Protein AF-A0A958CIG9-F1 (afdb_monomer_lite)

pLDDT: mean 94.74, std 7.39, range [47.38, 98.62]

Foldseek 3Di:
DDDDAPDAPPVVQVVCVVVVDRDDDQEAEDADAFLFADDPVDDSLQSSVVVVQVQCVVPVQLLSQKDFLVGPDPRRVNQVRNSVNCPVDPHTYMYGYLVSLLQLLLCLFPVNVVCQQAWEWALAPFKIKIWTGHNVTTFKMFMFTSVLDALVNVLVQVQCVQQLNFFQVVRVVSVTSGMDGNDRHHHQNQEYEYAYPVSVSCVPPPGNYDDRQRVNHRVCSSVSSRLQSVLVVVVVCNVVSVCVSVVVPPDDPD

Structure (mmCIF, N/CA/C/O backbone):
data_AF-A0A958CIG9-F1
#
_entry.id   AF-A0A958CIG9-F1
#
loop_
_atom_site.group_PDB
_atom_site.id
_atom_site.type_symbol
_atom_site.label_atom_id
_atom_site.label_alt_id
_atom_site.label_comp_id
_atom_site.label_asym_id
_atom_site.label_entity_id
_atom_site.label_seq_id
_atom_site.pdbx_PDB_ins_code
_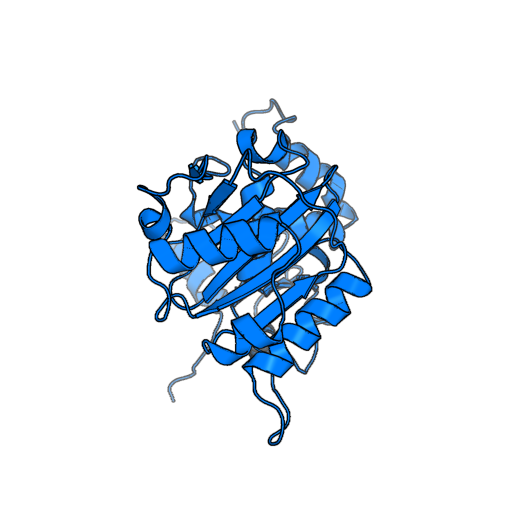atom_site.Cartn_x
_atom_site.Cartn_y
_atom_site.Cartn_z
_atom_site.occupancy
_atom_site.B_iso_or_equiv
_atom_site.auth_seq_id
_atom_site.auth_comp_id
_atom_site.auth_asym_id
_atom_site.auth_atom_id
_atom_site.pdbx_PDB_model_num
ATOM 1 N N . THR A 1 1 ? -23.006 -24.501 14.085 1.00 78.88 1 THR A N 1
ATOM 2 C CA . THR A 1 1 ? -22.770 -23.713 12.859 1.00 78.88 1 THR A CA 1
ATOM 3 C C . THR A 1 1 ? -21.416 -23.057 12.994 1.00 78.88 1 THR A C 1
ATOM 5 O O . THR A 1 1 ? -21.122 -22.608 14.093 1.00 78.88 1 THR A O 1
ATOM 8 N N . VAL A 1 2 ? -20.573 -23.078 11.961 1.00 85.06 2 VAL A N 1
ATOM 9 C CA . VAL A 1 2 ? -19.299 -22.337 11.956 1.00 85.06 2 VAL A CA 1
ATOM 10 C C . VAL A 1 2 ? -19.561 -21.016 11.250 1.00 85.06 2 VAL A C 1
ATOM 12 O O . VAL A 1 2 ? -20.075 -21.024 10.135 1.00 85.06 2 VAL A O 1
ATOM 15 N N . GLU A 1 3 ? -19.269 -19.906 11.916 1.00 87.06 3 GLU A N 1
ATOM 16 C CA . GLU A 1 3 ? -19.364 -18.571 11.334 1.00 87.06 3 GLU A CA 1
ATOM 17 C C . GLU A 1 3 ? -17.980 -18.158 10.824 1.00 87.06 3 GLU A C 1
ATOM 19 O O . GLU A 1 3 ? -16.996 -18.262 11.557 1.00 87.06 3 GLU A O 1
ATOM 24 N N . LEU A 1 4 ? -17.898 -17.739 9.561 1.00 89.62 4 LEU A N 1
ATOM 25 C CA . LEU A 1 4 ? -16.665 -17.241 8.954 1.00 89.62 4 LEU A CA 1
ATOM 26 C C . LEU A 1 4 ? -16.680 -15.714 9.020 1.00 89.62 4 LEU A C 1
ATOM 28 O O . LEU A 1 4 ? -17.674 -15.101 8.637 1.00 89.62 4 LEU A O 1
ATOM 32 N N . ARG A 1 5 ? -15.594 -15.112 9.510 1.00 91.25 5 ARG A N 1
ATOM 33 C CA . ARG A 1 5 ? -15.432 -13.658 9.627 1.00 91.25 5 ARG A CA 1
ATOM 34 C C . ARG A 1 5 ? -14.041 -13.252 9.163 1.00 91.25 5 ARG A C 1
ATOM 36 O O . ARG A 1 5 ? -13.079 -13.956 9.468 1.00 91.25 5 ARG A O 1
ATOM 43 N N . ASP A 1 6 ? -13.949 -12.102 8.502 1.00 91.38 6 ASP A N 1
ATOM 44 C CA . ASP A 1 6 ? -12.666 -11.498 8.122 1.00 91.38 6 ASP A CA 1
ATOM 45 C C . ASP A 1 6 ? -12.040 -10.695 9.275 1.00 91.38 6 ASP A C 1
ATOM 47 O O . ASP A 1 6 ? -10.822 -10.521 9.325 1.00 91.38 6 ASP A O 1
ATOM 51 N N . PHE A 1 7 ? -12.849 -10.256 10.244 1.00 95.62 7 PHE A N 1
ATOM 52 C CA . PHE A 1 7 ? -12.394 -9.560 11.442 1.00 95.62 7 PHE A CA 1
ATOM 53 C C . PHE A 1 7 ? -13.217 -9.973 12.675 1.00 95.62 7 PHE A C 1
ATOM 55 O O . PHE A 1 7 ? -14.401 -10.290 12.590 1.00 95.62 7 PHE A O 1
ATOM 62 N N . SER A 1 8 ? -12.568 -10.032 13.841 1.00 95.12 8 SER A N 1
ATOM 63 C CA . SER A 1 8 ? -13.215 -10.381 15.112 1.00 95.12 8 SER A CA 1
ATOM 64 C C . SER A 1 8 ? -12.625 -9.542 16.237 1.00 95.12 8 SER A C 1
ATOM 66 O O . SER A 1 8 ? -11.600 -9.904 16.827 1.00 95.12 8 SER A O 1
ATOM 68 N N . PHE A 1 9 ? -13.268 -8.410 16.533 1.00 95.38 9 PHE A N 1
ATOM 69 C CA . PHE A 1 9 ? -12.828 -7.528 17.611 1.00 95.38 9 PHE A CA 1
ATOM 70 C C . PHE A 1 9 ? -12.924 -8.228 18.967 1.00 95.38 9 PHE A C 1
ATOM 72 O O . PHE A 1 9 ? -11.976 -8.166 19.746 1.00 95.38 9 PHE A O 1
ATOM 79 N N . ALA A 1 10 ? -13.990 -8.996 19.212 1.00 93.94 10 ALA A N 1
ATOM 80 C CA . ALA A 1 10 ? -14.119 -9.835 20.401 1.00 93.94 10 ALA A CA 1
ATOM 81 C C . ALA A 1 10 ? -12.920 -10.778 20.628 1.00 93.94 10 ALA A C 1
ATOM 83 O O . ALA A 1 10 ? -12.431 -10.874 21.753 1.00 93.94 10 ALA A O 1
ATOM 84 N N . ALA A 1 11 ? -12.414 -11.451 19.587 1.00 94.56 11 ALA A N 1
ATOM 85 C CA . ALA A 1 11 ? -11.260 -12.346 19.730 1.00 94.56 11 ALA A CA 1
ATOM 86 C C . ALA A 1 11 ? -9.972 -11.576 20.067 1.00 94.56 11 ALA A C 1
ATOM 88 O O . ALA A 1 11 ? -9.193 -12.013 20.916 1.00 94.56 11 ALA A O 1
ATOM 89 N N . ILE A 1 12 ? -9.765 -10.413 19.442 1.00 95.25 12 ILE A N 1
ATOM 90 C CA . ILE A 1 12 ? -8.624 -9.534 19.734 1.00 95.25 12 ILE A CA 1
ATOM 91 C C . ILE A 1 12 ? -8.728 -8.999 21.168 1.00 95.25 12 ILE A C 1
ATOM 93 O O . ILE A 1 12 ? -7.775 -9.109 21.934 1.00 95.25 12 ILE A O 1
ATOM 97 N N . SER A 1 13 ? -9.895 -8.494 21.568 1.00 95.44 13 SER A N 1
ATOM 98 C CA . SER A 1 13 ? -10.158 -8.012 22.926 1.00 95.44 13 SER A CA 1
ATOM 99 C C . SER A 1 13 ? -9.929 -9.110 23.971 1.00 95.44 13 SER A C 1
ATOM 101 O O . SER A 1 13 ? -9.259 -8.882 24.977 1.00 95.44 13 SER A O 1
ATOM 103 N N . GLN A 1 14 ? -10.362 -10.346 23.698 1.00 96.19 14 GLN A N 1
ATOM 104 C CA . GLN A 1 14 ? -10.099 -11.491 24.571 1.00 96.19 14 GLN A CA 1
ATOM 105 C C . GLN A 1 14 ? -8.599 -11.796 24.713 1.00 96.19 14 GLN A C 1
ATOM 107 O O . GLN A 1 14 ? -8.148 -12.135 25.810 1.00 96.19 14 GLN A O 1
ATOM 112 N N . ALA A 1 15 ? -7.818 -11.653 23.638 1.00 96.88 15 ALA A N 1
ATOM 113 C CA . ALA A 1 15 ? -6.369 -11.816 23.699 1.00 96.88 15 ALA A CA 1
ATOM 114 C C . ALA A 1 15 ? -5.712 -10.756 24.601 1.00 96.88 15 ALA A C 1
ATOM 116 O O . ALA A 1 15 ? -4.861 -11.108 25.412 1.00 96.88 15 ALA A O 1
ATOM 117 N N . PHE A 1 16 ? -6.142 -9.491 24.532 1.00 96.50 16 PHE A N 1
ATOM 118 C CA . PHE A 1 16 ? -5.669 -8.428 25.435 1.00 96.50 16 PHE A CA 1
ATOM 119 C C . PHE A 1 16 ? -6.098 -8.667 26.888 1.00 96.50 16 PHE A C 1
ATOM 121 O O . PHE A 1 16 ? -5.287 -8.533 27.809 1.00 96.50 16 PHE A O 1
ATOM 128 N N . HIS A 1 17 ? -7.336 -9.118 27.097 1.00 96.62 17 HIS A N 1
ATOM 129 C CA . HIS A 1 17 ? -7.851 -9.447 28.424 1.00 96.62 17 HIS A CA 1
ATOM 130 C C . HIS A 1 17 ? -7.047 -10.571 29.096 1.00 96.62 17 HIS A C 1
ATOM 132 O O . HIS A 1 17 ? -6.887 -10.571 30.316 1.00 96.62 17 HIS A O 1
ATOM 138 N N . ALA A 1 18 ? -6.479 -11.511 28.330 1.00 97.38 18 ALA A N 1
ATOM 139 C CA . ALA A 1 18 ? -5.586 -12.539 28.872 1.00 97.38 18 ALA A CA 1
ATOM 140 C C . ALA A 1 18 ? -4.322 -11.955 29.543 1.00 97.38 18 ALA A C 1
ATOM 142 O O . ALA A 1 18 ? -3.738 -12.607 30.408 1.00 97.38 18 ALA A O 1
ATOM 143 N N . PHE A 1 19 ? -3.939 -10.721 29.199 1.00 96.88 19 PHE A N 1
ATOM 144 C CA . PHE A 1 19 ? -2.860 -9.955 29.832 1.00 96.88 19 PHE A CA 1
ATOM 145 C C . PHE A 1 19 ? -3.367 -8.911 30.844 1.00 96.88 19 PHE A C 1
ATOM 147 O O . PHE A 1 19 ? -2.589 -8.086 31.316 1.00 96.88 19 PHE A O 1
ATOM 154 N N . GLY A 1 20 ? -4.657 -8.933 31.196 1.00 96.69 20 GLY A N 1
ATOM 155 C CA . GLY A 1 20 ? -5.267 -7.974 32.122 1.00 96.69 20 GLY A CA 1
ATOM 156 C C . GLY A 1 20 ? -5.487 -6.580 31.527 1.00 96.69 20 GLY A C 1
ATOM 157 O O . GLY A 1 20 ? -5.661 -5.625 32.280 1.00 96.69 20 GLY A O 1
ATOM 158 N N . LEU A 1 21 ? -5.468 -6.454 30.196 1.00 95.62 21 LEU A N 1
ATOM 159 C CA . LEU A 1 21 ? -5.700 -5.195 29.492 1.00 95.62 21 LEU A CA 1
ATOM 160 C C . LEU A 1 21 ? -7.131 -5.143 28.950 1.00 95.62 21 LEU A C 1
ATOM 162 O O . LEU A 1 21 ? -7.563 -6.046 28.235 1.00 95.62 21 LEU A O 1
ATOM 166 N N . ASP A 1 22 ? -7.848 -4.067 29.271 1.00 93.88 22 ASP A N 1
ATOM 167 C CA . ASP A 1 22 ? -9.149 -3.755 28.676 1.00 93.88 22 ASP A CA 1
ATOM 168 C C . ASP A 1 22 ? -8.935 -2.936 27.396 1.00 93.88 22 ASP A C 1
ATOM 170 O O . ASP A 1 22 ? -8.458 -1.799 27.443 1.00 93.88 22 ASP A O 1
ATOM 174 N N . LEU A 1 23 ? -9.224 -3.534 26.239 1.00 94.56 23 LEU A N 1
ATOM 175 C CA . LEU A 1 23 ? -8.945 -2.934 24.938 1.00 94.56 23 LEU A CA 1
ATOM 176 C C . LEU A 1 23 ? -10.002 -1.874 24.589 1.00 94.56 23 LEU A C 1
ATOM 178 O O . LEU A 1 23 ? -11.105 -2.204 24.155 1.00 94.56 23 LEU A O 1
ATOM 182 N N . ARG A 1 24 ? -9.637 -0.594 24.734 1.00 94.06 24 ARG A N 1
ATOM 183 C CA . ARG A 1 24 ? -10.488 0.573 24.437 1.00 94.06 24 ARG A CA 1
ATOM 184 C C . ARG A 1 24 ? -9.811 1.524 23.443 1.00 94.06 24 ARG A C 1
ATOM 186 O O . ARG A 1 24 ? -9.271 2.541 23.866 1.00 94.06 24 ARG A O 1
ATOM 193 N N . PRO A 1 25 ? -9.768 1.182 22.147 1.00 94.25 25 PRO A N 1
ATOM 194 C CA . PRO A 1 25 ? -9.124 2.026 21.152 1.00 94.25 25 PRO A CA 1
ATOM 195 C C . PRO A 1 25 ? -10.000 3.239 20.809 1.00 94.25 25 PRO A C 1
ATOM 197 O O . PRO A 1 25 ? -11.219 3.108 20.706 1.00 94.25 25 PRO A O 1
ATOM 200 N N . ASP A 1 26 ? -9.376 4.389 20.547 1.00 93.88 26 ASP A N 1
ATOM 201 C CA . ASP A 1 26 ? -10.071 5.584 20.040 1.00 93.88 26 ASP A CA 1
ATOM 202 C C . ASP A 1 26 ? -10.519 5.432 18.581 1.00 93.88 26 ASP A C 1
ATOM 204 O O . ASP A 1 26 ? -11.447 6.105 18.142 1.00 93.88 26 ASP A O 1
ATOM 208 N N . ALA A 1 27 ? -9.884 4.530 17.829 1.00 95.38 27 ALA A N 1
ATOM 209 C CA . ALA A 1 27 ? -10.278 4.133 16.483 1.00 95.38 27 ALA A CA 1
ATOM 210 C C . ALA A 1 27 ? -9.765 2.722 16.159 1.00 95.38 27 ALA A C 1
ATOM 212 O O . ALA A 1 27 ? -8.713 2.296 16.639 1.00 95.38 27 ALA A O 1
ATOM 213 N N . VAL A 1 28 ? -10.483 2.008 15.296 1.00 97.06 28 VAL A N 1
ATOM 214 C CA . VAL A 1 28 ? -10.073 0.713 14.744 1.00 97.06 28 VAL A CA 1
ATOM 215 C C . VAL A 1 28 ? -9.801 0.877 13.255 1.00 97.06 28 VAL A C 1
ATOM 217 O O . VAL A 1 28 ? -10.575 1.484 12.521 1.00 97.06 28 VAL A O 1
ATOM 220 N N . MET A 1 29 ? -8.690 0.317 12.797 1.00 97.44 29 MET A N 1
ATOM 221 C CA . MET A 1 29 ? -8.273 0.358 11.403 1.00 97.44 29 MET A CA 1
ATOM 222 C C . MET A 1 29 ? -7.972 -1.056 10.928 1.00 97.44 29 MET A C 1
ATOM 224 O O . MET A 1 29 ? -7.194 -1.766 11.563 1.00 97.44 29 MET A O 1
ATOM 228 N N . VAL A 1 30 ? -8.561 -1.461 9.806 1.00 97.88 30 VAL A N 1
ATOM 229 C CA . VAL A 1 30 ? -8.374 -2.804 9.249 1.00 97.88 30 VAL A CA 1
ATOM 230 C C . VAL A 1 30 ? -8.049 -2.713 7.763 1.00 97.88 30 VAL A C 1
ATOM 232 O O . VAL A 1 30 ? -8.810 -2.153 6.981 1.00 97.88 30 VAL A O 1
ATOM 235 N N . ALA A 1 31 ? -6.916 -3.282 7.360 1.00 97.44 31 ALA A N 1
ATOM 236 C CA . ALA A 1 31 ? -6.543 -3.375 5.956 1.00 97.44 31 ALA A CA 1
ATOM 237 C C . ALA A 1 31 ? -6.784 -4.792 5.426 1.00 97.44 31 ALA A C 1
ATOM 239 O O . ALA A 1 31 ? -6.321 -5.762 6.028 1.00 97.44 31 ALA A O 1
ATOM 240 N N . VAL A 1 32 ? -7.437 -4.916 4.271 1.00 96.69 32 VAL A N 1
ATOM 241 C CA . VAL A 1 32 ? -7.549 -6.184 3.525 1.00 96.69 32 VAL A CA 1
ATOM 242 C C . VAL A 1 32 ? -7.252 -5.958 2.049 1.00 96.69 32 VAL A C 1
ATOM 244 O O . VAL A 1 32 ? -7.393 -4.854 1.543 1.00 96.69 32 VAL A O 1
ATOM 247 N N . PHE A 1 33 ? -6.775 -6.980 1.347 1.00 94.94 33 PHE A N 1
ATOM 248 C CA . PHE A 1 33 ? -6.541 -6.883 -0.093 1.00 94.94 33 PHE A CA 1
ATOM 249 C C . PHE A 1 33 ? -7.847 -7.162 -0.839 1.00 94.94 33 PHE A C 1
ATOM 251 O O . PHE A 1 33 ? -8.362 -8.275 -0.709 1.00 94.94 33 PHE A O 1
ATOM 258 N N . ASP A 1 34 ? -8.352 -6.220 -1.637 1.00 95.88 34 ASP A N 1
ATOM 259 C CA . ASP A 1 34 ? -9.649 -6.342 -2.315 1.00 95.88 34 ASP A CA 1
ATOM 260 C C . ASP A 1 34 ? -9.540 -5.993 -3.809 1.00 95.88 34 ASP A C 1
ATOM 262 O O . ASP A 1 34 ? -9.218 -4.867 -4.180 1.00 95.88 34 ASP A O 1
ATOM 266 N N . HIS A 1 35 ? -9.788 -6.962 -4.697 1.00 94.06 35 HIS A N 1
ATOM 267 C CA . HIS A 1 35 ? -9.863 -6.701 -6.143 1.00 94.06 35 HIS A CA 1
ATOM 268 C C . HIS A 1 35 ? -11.107 -5.901 -6.530 1.00 94.06 35 HIS A C 1
ATOM 270 O O . HIS A 1 35 ? -11.133 -5.307 -7.606 1.00 94.06 35 HIS A O 1
ATOM 276 N N . GLY A 1 36 ? -12.105 -5.874 -5.648 1.00 94.88 36 GLY A N 1
ATOM 277 C CA . GLY A 1 36 ? -13.458 -5.462 -5.943 1.00 94.88 36 GLY A CA 1
ATOM 278 C C . GLY A 1 36 ? -14.245 -6.537 -6.705 1.00 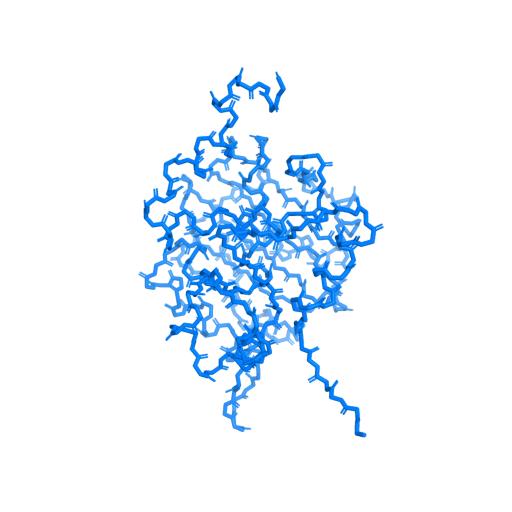94.88 36 GLY A C 1
ATOM 279 O O . GLY A 1 36 ? -13.705 -7.547 -7.148 1.00 94.88 36 GLY A O 1
ATOM 280 N N . ASN A 1 37 ? -15.553 -6.331 -6.815 1.00 96.38 37 ASN A N 1
ATOM 281 C CA . ASN A 1 37 ? -16.496 -7.265 -7.421 1.00 96.38 37 ASN A CA 1
ATOM 282 C C . ASN A 1 37 ? -16.758 -6.881 -8.878 1.00 96.38 37 ASN A C 1
ATOM 284 O O . ASN A 1 37 ? -17.683 -6.113 -9.169 1.00 96.38 37 ASN A O 1
ATOM 288 N N . ALA A 1 38 ? -15.910 -7.379 -9.776 1.00 96.56 38 ALA A N 1
ATOM 289 C CA . ALA A 1 38 ? -16.043 -7.120 -11.200 1.00 96.56 38 ALA A CA 1
ATOM 290 C C . ALA A 1 38 ? -17.364 -7.698 -11.753 1.00 96.56 38 ALA A C 1
ATOM 292 O O . ALA A 1 38 ? -17.794 -8.782 -11.343 1.00 96.56 38 ALA A O 1
ATOM 293 N N . PRO A 1 39 ? -18.024 -7.010 -12.703 1.00 96.00 39 PRO A N 1
ATOM 294 C CA . PRO A 1 39 ? -19.114 -7.604 -13.470 1.00 96.00 39 PRO A CA 1
ATOM 295 C C . PRO A 1 39 ? -18.667 -8.880 -14.211 1.00 96.00 39 PRO A C 1
ATOM 297 O O . PRO A 1 39 ? -17.492 -8.993 -14.557 1.00 96.00 39 PRO A O 1
ATOM 300 N N . PRO A 1 40 ? -19.579 -9.823 -14.526 1.00 94.69 40 PRO A N 1
ATOM 301 C CA . PRO A 1 40 ? -19.218 -11.126 -15.105 1.00 94.69 40 PRO A CA 1
ATOM 302 C C . PRO A 1 40 ? -18.425 -11.088 -16.422 1.00 94.69 40 PRO A C 1
ATOM 304 O O . PRO A 1 40 ? -17.753 -12.058 -16.763 1.00 94.69 40 PRO A O 1
ATOM 307 N N . ASP A 1 41 ? -18.537 -10.005 -17.188 1.00 95.56 41 ASP A N 1
ATOM 308 C CA . ASP A 1 41 ? -17.874 -9.782 -18.474 1.00 95.56 41 ASP A CA 1
ATOM 309 C C . ASP A 1 41 ? -16.571 -8.971 -18.365 1.00 95.56 41 ASP A C 1
ATOM 311 O O . ASP A 1 41 ? -15.904 -8.729 -19.374 1.00 95.56 41 ASP A O 1
ATOM 315 N N . VAL A 1 42 ? -16.172 -8.586 -17.150 1.00 96.06 42 VAL A N 1
ATOM 316 C CA . VAL A 1 42 ? -14.970 -7.797 -16.876 1.00 96.06 42 VAL A CA 1
ATOM 317 C C . VAL A 1 42 ? -13.957 -8.648 -16.113 1.00 96.06 42 VAL A C 1
ATOM 319 O O . VAL A 1 42 ? -14.268 -9.297 -15.123 1.00 96.06 42 VAL A O 1
ATOM 322 N N . SER A 1 43 ? -12.704 -8.632 -16.564 1.00 96.50 43 SER A N 1
ATOM 323 C CA . SER A 1 43 ? -11.595 -9.270 -15.846 1.00 96.50 43 SER A CA 1
ATOM 324 C C . SER A 1 43 ? -11.369 -8.592 -14.490 1.00 96.50 43 SER A C 1
ATOM 326 O O . SER A 1 43 ? -11.142 -7.383 -14.464 1.00 96.50 43 SER A O 1
ATOM 328 N N . ASP A 1 44 ? -11.293 -9.355 -13.394 1.00 95.50 44 ASP A N 1
ATOM 329 C CA . ASP A 1 44 ? -10.946 -8.836 -12.054 1.00 95.50 44 ASP A CA 1
ATOM 330 C C . ASP A 1 44 ? -9.654 -8.004 -12.063 1.00 95.50 44 ASP A C 1
ATOM 332 O O . ASP A 1 44 ? -9.526 -6.995 -11.368 1.00 95.50 44 ASP A O 1
ATOM 336 N N . ARG A 1 45 ? -8.685 -8.401 -12.900 1.00 96.44 45 ARG A N 1
ATOM 337 C CA . ARG A 1 45 ? -7.415 -7.683 -13.079 1.00 96.44 45 ARG A CA 1
ATOM 338 C C . ARG A 1 45 ? -7.625 -6.284 -13.653 1.00 96.44 45 ARG A C 1
ATOM 340 O O . ARG A 1 45 ? -7.017 -5.333 -13.170 1.00 96.44 45 ARG A O 1
ATOM 347 N N . GLN A 1 46 ? -8.488 -6.186 -14.665 1.00 97.25 46 GLN A N 1
ATOM 348 C CA . GLN A 1 46 ? -8.827 -4.926 -15.320 1.00 97.25 46 GLN A CA 1
ATOM 349 C C . GLN A 1 46 ? -9.637 -4.044 -14.370 1.00 97.25 46 GLN A C 1
ATOM 351 O O . GLN A 1 46 ? -9.274 -2.895 -14.148 1.00 97.25 46 GLN A O 1
ATOM 356 N N . PHE A 1 47 ? -10.668 -4.618 -13.743 1.00 97.81 47 PHE A N 1
ATOM 357 C CA . PHE A 1 47 ? -11.533 -3.922 -12.796 1.00 97.81 47 PHE A CA 1
ATOM 358 C C . PHE A 1 47 ? -10.741 -3.290 -11.647 1.00 97.81 47 PHE A C 1
ATOM 360 O O . PHE A 1 47 ? -10.922 -2.114 -11.334 1.00 97.81 47 PHE A O 1
ATOM 367 N N . ARG A 1 48 ? -9.800 -4.043 -11.063 1.00 96.62 48 ARG A N 1
ATOM 368 C CA . ARG A 1 48 ? -8.918 -3.533 -10.012 1.00 96.62 48 ARG A CA 1
ATOM 369 C C . ARG A 1 48 ? -8.067 -2.359 -10.489 1.00 96.62 48 ARG A C 1
ATOM 371 O O . ARG A 1 48 ? -7.964 -1.364 -9.775 1.00 96.62 48 ARG A O 1
ATOM 378 N N . LEU A 1 49 ? -7.449 -2.454 -11.667 1.00 97.19 49 LEU A N 1
ATOM 379 C CA . LEU A 1 49 ? -6.627 -1.355 -12.172 1.00 97.19 49 LEU A CA 1
ATOM 380 C C . LEU A 1 49 ? -7.468 -0.114 -12.485 1.00 97.19 49 LEU A C 1
ATOM 382 O O . LEU A 1 49 ? -7.041 0.989 -12.148 1.00 97.19 49 LEU A O 1
ATOM 386 N N . ASP A 1 50 ? -8.645 -0.284 -13.086 1.00 96.75 50 ASP A N 1
ATOM 387 C CA . ASP A 1 50 ? -9.562 0.821 -13.377 1.00 96.75 50 ASP A CA 1
ATOM 388 C C . ASP A 1 50 ? -9.994 1.520 -12.087 1.00 96.75 50 ASP A C 1
ATOM 390 O O . ASP A 1 50 ? -9.912 2.743 -11.994 1.00 96.75 50 ASP A O 1
ATOM 394 N N . TYR A 1 51 ? -10.321 0.756 -11.041 1.00 96.62 51 TYR A N 1
ATOM 395 C CA . TYR A 1 51 ? -10.615 1.308 -9.721 1.00 96.62 51 TYR A CA 1
ATOM 396 C C . TYR A 1 51 ? -9.442 2.119 -9.145 1.00 96.62 51 TYR A C 1
ATOM 398 O O . TYR A 1 51 ? -9.635 3.256 -8.703 1.00 96.62 51 TYR A O 1
ATOM 406 N N . LEU A 1 52 ? -8.219 1.570 -9.166 1.00 95.69 52 LEU A N 1
ATOM 407 C CA . LEU A 1 52 ? -7.028 2.298 -8.712 1.00 95.69 52 LEU A CA 1
ATOM 408 C C . LEU A 1 52 ? -6.833 3.590 -9.518 1.00 95.69 52 LEU A C 1
ATOM 410 O O . LEU A 1 52 ? -6.553 4.644 -8.943 1.00 95.69 52 LEU A O 1
ATOM 414 N N . ALA A 1 53 ? -7.006 3.517 -10.839 1.00 95.69 53 ALA A N 1
ATOM 415 C CA . ALA A 1 53 ? -6.851 4.641 -11.748 1.00 95.69 53 ALA A CA 1
ATOM 416 C C . ALA A 1 53 ? -7.879 5.744 -11.504 1.00 95.69 53 ALA A C 1
ATOM 418 O O . ALA A 1 53 ? -7.505 6.914 -11.437 1.00 95.69 53 ALA A O 1
ATOM 419 N N . ASP A 1 54 ? -9.147 5.394 -11.332 1.00 95.75 54 ASP A N 1
ATOM 420 C CA . ASP A 1 54 ? -10.217 6.363 -11.118 1.00 95.75 54 ASP A CA 1
ATOM 421 C C . ASP A 1 54 ? -10.052 7.095 -9.784 1.00 95.75 54 ASP A C 1
ATOM 423 O O . ASP A 1 54 ? -10.149 8.326 -9.738 1.00 95.75 54 ASP A O 1
ATOM 427 N N . ARG A 1 55 ? -9.698 6.376 -8.708 1.00 95.19 55 ARG A N 1
ATOM 428 C CA . ARG A 1 55 ? -9.408 7.000 -7.407 1.00 95.19 55 ARG A CA 1
ATOM 429 C C . ARG A 1 55 ? -8.203 7.937 -7.482 1.00 95.19 55 ARG A C 1
ATOM 431 O O . ARG A 1 55 ? -8.300 9.062 -7.001 1.00 95.19 55 ARG A O 1
ATOM 438 N N . LEU A 1 56 ? -7.108 7.516 -8.119 1.00 94.75 56 LEU A N 1
ATOM 439 C CA . LEU A 1 56 ? -5.870 8.308 -8.198 1.00 94.75 56 LEU A CA 1
ATOM 440 C C . LEU A 1 56 ? -5.949 9.493 -9.164 1.00 94.75 56 LEU A C 1
ATOM 442 O O . LEU A 1 56 ? -5.228 10.471 -8.983 1.00 94.75 56 LEU A O 1
ATOM 446 N N . ARG A 1 57 ? -6.821 9.435 -10.177 1.00 93.62 57 ARG A N 1
ATOM 447 C CA . ARG A 1 57 ? -7.135 10.594 -11.030 1.00 93.62 57 ARG A CA 1
ATOM 448 C C . ARG A 1 57 ? -7.979 11.632 -10.298 1.00 93.62 57 ARG A C 1
ATOM 450 O O . ARG A 1 57 ? -7.833 12.819 -10.569 1.00 93.62 57 ARG A O 1
ATOM 457 N N . SER A 1 58 ? -8.860 11.186 -9.403 1.00 92.31 58 SER A N 1
ATOM 458 C CA . SER A 1 58 ? -9.666 12.060 -8.548 1.00 92.31 58 SER A CA 1
ATOM 459 C C . SER A 1 58 ? -8.824 12.715 -7.453 1.00 92.31 58 SER A C 1
ATOM 461 O O . SER A 1 58 ? -8.959 13.907 -7.202 1.00 92.31 58 SER A O 1
ATOM 463 N N . GLU A 1 59 ? -8.007 11.926 -6.762 1.00 93.06 59 GLU A N 1
ATOM 464 C CA . GLU A 1 59 ? -7.182 12.355 -5.638 1.00 93.06 59 GLU A CA 1
ATOM 465 C C . GLU A 1 59 ? -5.902 11.516 -5.618 1.00 93.06 59 GLU A C 1
ATOM 467 O O . GLU A 1 59 ? -5.926 10.308 -5.387 1.00 93.06 59 GLU A O 1
ATOM 472 N N . THR A 1 60 ? -4.769 12.168 -5.865 1.00 90.94 60 THR A N 1
ATOM 473 C CA . THR A 1 60 ? -3.454 11.518 -5.995 1.00 90.94 60 THR A CA 1
ATOM 474 C C . THR A 1 60 ? -2.891 10.978 -4.677 1.00 90.94 60 THR A C 1
ATOM 476 O O . THR A 1 60 ? -1.916 10.222 -4.677 1.00 90.94 60 THR A O 1
ATOM 479 N N . ARG A 1 61 ? -3.482 11.346 -3.537 1.00 92.00 61 ARG A N 1
ATOM 480 C CA . ARG A 1 61 ? -3.080 10.855 -2.214 1.00 92.00 61 ARG A CA 1
ATOM 481 C C . ARG A 1 61 ? -3.556 9.423 -1.988 1.00 92.00 61 ARG A C 1
ATOM 483 O O . 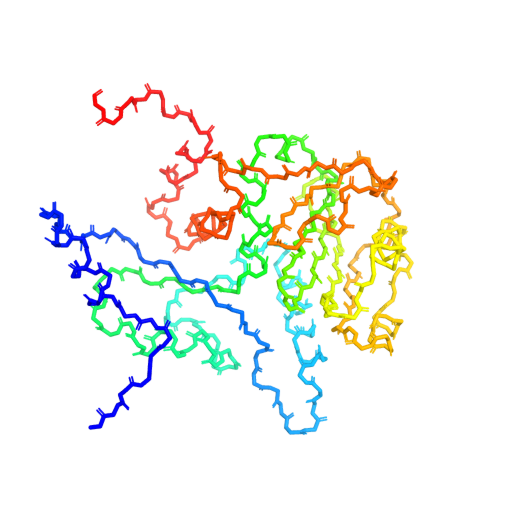ARG A 1 61 ? -4.735 9.127 -2.131 1.00 92.00 61 ARG A O 1
ATOM 490 N N . LEU A 1 62 ? -2.672 8.547 -1.503 1.00 93.75 62 LEU A N 1
ATOM 491 C CA . LEU A 1 62 ? -3.019 7.143 -1.228 1.00 93.75 62 LEU A CA 1
ATOM 492 C C . LEU A 1 62 ? -4.093 6.957 -0.148 1.00 93.75 62 LEU A C 1
ATOM 494 O O . LEU A 1 62 ? -4.788 5.944 -0.162 1.00 93.75 62 LEU A O 1
ATOM 498 N N . SER A 1 63 ? -4.281 7.920 0.755 1.00 94.56 63 SER A N 1
ATOM 499 C CA . SER A 1 63 ? -5.377 7.894 1.733 1.00 94.56 63 SER A CA 1
ATOM 500 C C . SER A 1 63 ? -6.768 7.961 1.091 1.00 94.56 63 SER A C 1
ATOM 502 O O . SER A 1 63 ? -7.751 7.632 1.756 1.00 94.56 63 SER A O 1
ATOM 504 N N . THR A 1 64 ? -6.862 8.258 -0.214 1.00 95.31 64 THR A N 1
ATOM 505 C CA . THR A 1 64 ? -8.083 8.058 -1.009 1.00 95.31 64 THR A CA 1
ATOM 506 C C . THR A 1 64 ? -8.566 6.606 -0.987 1.00 95.31 64 THR A C 1
ATOM 508 O O . THR A 1 64 ? -9.732 6.353 -1.247 1.00 95.31 64 THR A O 1
ATOM 511 N N . PHE A 1 65 ? -7.719 5.622 -0.683 1.00 96.81 65 PHE A N 1
ATOM 512 C CA . PHE A 1 65 ? -8.144 4.221 -0.600 1.00 96.81 65 PHE A CA 1
ATOM 513 C C . PHE A 1 65 ? -8.654 3.812 0.785 1.00 96.81 65 PHE A C 1
ATOM 515 O O . PHE A 1 65 ? -9.058 2.661 0.950 1.00 96.81 65 PHE A O 1
ATOM 522 N N . ALA A 1 66 ? -8.611 4.715 1.770 1.00 97.56 66 ALA A N 1
ATOM 523 C CA . ALA A 1 66 ? -9.171 4.493 3.095 1.00 97.56 66 ALA A CA 1
ATOM 524 C C . ALA A 1 66 ? -10.604 5.029 3.172 1.00 97.56 66 ALA A C 1
ATOM 526 O O . ALA A 1 66 ? -10.923 6.074 2.601 1.00 97.56 66 ALA A O 1
ATOM 527 N N . PHE A 1 67 ? -11.455 4.309 3.895 1.00 97.75 67 PHE A N 1
ATOM 528 C CA . PHE A 1 67 ? -12.872 4.609 4.029 1.00 97.75 67 PHE A CA 1
ATOM 529 C C . PHE A 1 67 ? -13.304 4.496 5.486 1.00 97.75 67 PHE A C 1
ATOM 531 O O . PHE A 1 67 ? -13.062 3.458 6.109 1.00 97.75 67 PHE A O 1
ATOM 538 N N 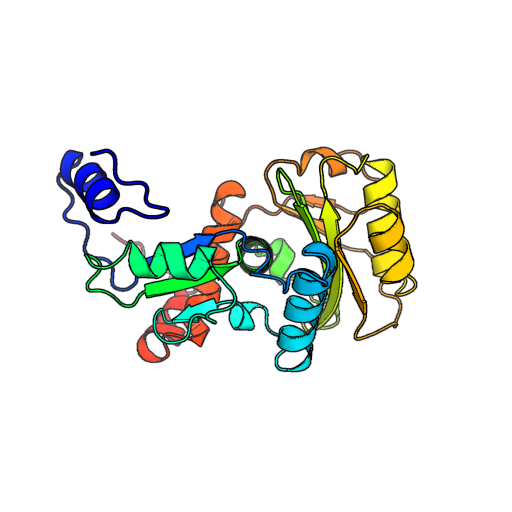. PRO A 1 68 ? -14.010 5.501 6.026 1.00 97.38 68 PRO A N 1
ATOM 539 C CA . PRO A 1 68 ? -14.891 5.279 7.160 1.00 97.38 68 PRO A CA 1
ATOM 540 C C . PRO A 1 68 ? -15.894 4.174 6.808 1.00 97.38 68 PRO A C 1
ATOM 542 O O . PRO A 1 68 ? -16.397 4.144 5.686 1.00 97.38 68 PRO A O 1
ATOM 545 N N . ALA A 1 69 ? -16.236 3.305 7.760 1.00 97.06 69 ALA A N 1
ATOM 546 C CA . ALA A 1 69 ? -17.065 2.119 7.509 1.00 97.06 69 ALA A CA 1
ATOM 547 C C . ALA A 1 69 ? -18.373 2.387 6.733 1.00 97.06 69 ALA A C 1
ATOM 549 O O . ALA A 1 69 ? -18.762 1.599 5.877 1.00 97.06 69 ALA A O 1
ATOM 550 N N . HIS A 1 70 ? -19.031 3.522 6.991 1.00 95.81 70 HIS A N 1
ATOM 551 C CA . HIS A 1 70 ? -20.282 3.920 6.330 1.00 95.81 70 HIS A CA 1
ATOM 552 C C . HIS A 1 70 ? -20.103 4.456 4.895 1.00 95.81 70 HIS A C 1
ATOM 554 O O . HIS A 1 70 ? -21.093 4.732 4.221 1.00 95.81 70 HIS A O 1
ATOM 560 N N . GLN A 1 71 ? -18.863 4.640 4.437 1.00 97.19 71 GLN A N 1
ATOM 561 C CA . GLN A 1 71 ? -18.506 5.132 3.100 1.00 97.19 71 GLN A CA 1
ATOM 562 C C . GLN A 1 71 ? -17.765 4.080 2.267 1.00 97.19 71 GLN A C 1
ATOM 564 O O . GLN A 1 71 ? -17.319 4.384 1.159 1.00 97.19 71 GLN A O 1
ATOM 569 N N . THR A 1 72 ? -17.616 2.857 2.782 1.00 97.81 72 THR A N 1
ATOM 570 C CA . THR A 1 72 ? -17.000 1.748 2.051 1.00 97.81 72 THR A CA 1
ATOM 571 C C . THR A 1 72 ? -17.765 1.495 0.746 1.00 97.81 72 THR A C 1
ATOM 573 O O . THR A 1 72 ? -18.984 1.310 0.779 1.00 97.81 72 THR A O 1
ATOM 576 N N . PRO A 1 73 ? -17.096 1.494 -0.423 1.00 97.31 73 PRO A N 1
ATOM 577 C CA . PRO A 1 73 ? -17.764 1.228 -1.688 1.00 97.31 73 PRO A CA 1
ATOM 578 C C . PRO A 1 73 ? -18.337 -0.189 -1.709 1.00 97.31 73 PRO A C 1
ATOM 580 O O . PRO A 1 73 ? -17.621 -1.147 -1.433 1.00 97.31 73 PRO A O 1
ATOM 583 N N . THR A 1 74 ? -19.591 -0.347 -2.134 1.00 97.12 74 THR A N 1
ATOM 584 C CA . THR A 1 74 ? -20.260 -1.662 -2.207 1.00 97.12 74 THR A CA 1
ATOM 585 C C . THR A 1 74 ? -19.582 -2.640 -3.168 1.00 97.12 74 THR A C 1
ATOM 587 O O . THR A 1 74 ? -19.737 -3.851 -3.036 1.00 97.12 74 THR A O 1
ATOM 590 N N . ILE A 1 75 ? -18.809 -2.123 -4.127 1.00 96.94 75 ILE A N 1
ATOM 591 C CA . ILE A 1 75 ? -17.978 -2.932 -5.021 1.00 96.94 75 ILE A CA 1
ATOM 592 C C . ILE A 1 75 ? -16.789 -3.584 -4.299 1.00 96.94 75 ILE A C 1
ATOM 594 O O . ILE A 1 75 ? -16.244 -4.545 -4.824 1.00 96.94 75 ILE A O 1
ATOM 598 N N . MET A 1 76 ? -16.383 -3.107 -3.118 1.00 97.56 76 MET A N 1
ATOM 599 C CA . MET A 1 76 ? -15.257 -3.638 -2.339 1.00 97.56 76 MET A CA 1
ATOM 600 C C . MET A 1 76 ? -15.756 -4.661 -1.316 1.00 97.56 76 MET A C 1
ATOM 602 O O . MET A 1 76 ? -15.959 -4.362 -0.140 1.00 97.56 76 MET A O 1
ATOM 606 N N . THR A 1 77 ? -16.018 -5.878 -1.789 1.00 96.69 77 THR A N 1
ATOM 607 C CA . THR A 1 77 ? -16.713 -6.912 -1.003 1.00 96.69 77 THR A CA 1
ATOM 608 C C . THR A 1 77 ? -15.942 -7.422 0.213 1.00 96.69 77 THR A C 1
ATOM 610 O O . THR A 1 77 ? -16.571 -7.778 1.206 1.00 96.69 77 THR A O 1
ATOM 613 N N . ARG A 1 78 ? -14.605 -7.435 0.190 1.00 96.88 78 ARG A N 1
ATOM 614 C CA . ARG A 1 78 ? -13.788 -7.846 1.344 1.00 96.88 78 ARG A CA 1
ATOM 615 C C . ARG A 1 78 ? -13.678 -6.718 2.359 1.00 96.88 78 ARG A C 1
ATOM 617 O O . ARG A 1 78 ? -13.740 -6.977 3.557 1.00 96.88 78 ARG A O 1
ATOM 624 N N . LEU A 1 79 ? -13.588 -5.466 1.903 1.00 97.94 79 LEU A N 1
ATOM 625 C CA . LEU A 1 79 ? -13.730 -4.319 2.808 1.00 97.94 79 LEU A CA 1
ATOM 626 C C . LEU A 1 79 ? -15.115 -4.323 3.470 1.00 97.94 79 LEU A C 1
ATOM 628 O O . LEU A 1 79 ? -15.215 -4.112 4.678 1.00 97.94 79 LEU A O 1
ATOM 632 N N . GLN A 1 80 ? -16.171 -4.628 2.710 1.00 97.69 80 GLN A N 1
ATOM 633 C CA . GLN A 1 80 ? -17.524 -4.748 3.248 1.00 97.69 80 GLN A CA 1
ATOM 634 C C . GLN A 1 80 ? -17.641 -5.900 4.254 1.00 97.69 80 GLN A C 1
ATOM 636 O O . GLN A 1 80 ? -18.198 -5.703 5.326 1.00 97.69 80 GLN A O 1
ATOM 641 N N . ALA A 1 81 ? -17.049 -7.063 3.970 1.00 97.25 81 ALA A N 1
ATOM 642 C CA . ALA A 1 81 ? -17.043 -8.194 4.897 1.00 97.25 81 ALA A CA 1
ATOM 643 C C . ALA A 1 81 ? -16.377 -7.850 6.242 1.00 97.25 81 ALA A C 1
ATOM 645 O O . ALA A 1 81 ? -16.871 -8.249 7.299 1.00 97.25 81 ALA A O 1
ATOM 646 N N . VAL A 1 82 ? -15.299 -7.056 6.227 1.00 97.94 82 VAL A N 1
ATOM 647 C CA . VAL A 1 82 ? -14.698 -6.518 7.455 1.00 97.94 82 VAL A CA 1
ATOM 648 C C . VAL A 1 82 ? -15.689 -5.629 8.201 1.00 97.94 82 VAL A C 1
ATOM 650 O O . VAL A 1 82 ? -15.906 -5.858 9.391 1.00 97.94 82 VAL A O 1
ATOM 653 N N . VAL A 1 83 ? -16.310 -4.659 7.520 1.00 97.75 83 VAL A N 1
ATOM 654 C CA . VAL A 1 83 ? -17.309 -3.755 8.120 1.00 97.75 83 VAL A CA 1
ATOM 655 C C . VAL A 1 83 ? -18.462 -4.542 8.746 1.00 97.75 83 VAL A C 1
ATOM 657 O O . VAL A 1 83 ? -18.805 -4.305 9.903 1.00 97.75 83 VAL A O 1
ATOM 660 N N . ASP A 1 84 ? -19.007 -5.519 8.025 1.00 96.19 84 ASP A N 1
ATOM 661 C CA . ASP A 1 84 ? -20.125 -6.347 8.480 1.00 96.19 84 ASP A CA 1
ATOM 662 C C . ASP A 1 84 ? -19.742 -7.184 9.714 1.00 96.19 84 ASP A C 1
ATOM 664 O O . ASP A 1 84 ? -20.543 -7.365 10.633 1.00 96.19 84 ASP A O 1
ATOM 668 N N . SER A 1 85 ? -18.494 -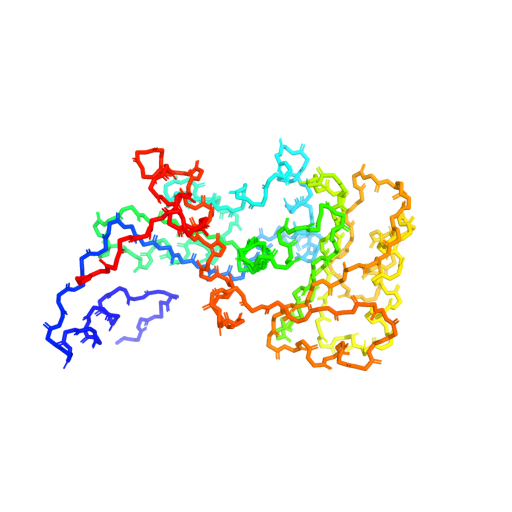7.660 9.775 1.00 96.19 85 SER A N 1
ATOM 669 C CA . SER A 1 85 ? -17.977 -8.441 10.907 1.00 96.19 85 SER A CA 1
ATOM 670 C C . SER A 1 85 ? -17.574 -7.608 12.132 1.00 96.19 85 SER A C 1
ATOM 672 O O . SER A 1 85 ? -17.345 -8.179 13.197 1.00 96.19 85 SER A O 1
ATOM 674 N N . ALA A 1 86 ? -17.534 -6.278 12.013 1.00 95.56 86 ALA A N 1
ATOM 675 C CA . ALA A 1 86 ? -17.087 -5.348 13.053 1.00 95.56 86 ALA A CA 1
ATOM 676 C C . ALA A 1 86 ? -18.238 -4.725 13.869 1.00 95.56 86 ALA A C 1
ATOM 678 O O . ALA A 1 86 ? -18.068 -3.675 14.484 1.00 95.56 86 ALA A O 1
ATOM 679 N N . SER A 1 87 ? -19.421 -5.349 13.875 1.00 89.06 87 SER A N 1
ATOM 680 C CA . SER A 1 87 ? -20.613 -4.844 14.585 1.00 89.06 87 SER A CA 1
ATOM 681 C C . SER A 1 87 ? -20.431 -4.623 16.099 1.00 89.06 87 SER A C 1
ATOM 683 O O . SER A 1 87 ? -21.193 -3.874 16.707 1.00 89.06 87 SER A O 1
ATOM 685 N N . ASP A 1 88 ? -19.434 -5.267 16.708 1.00 90.12 88 ASP A N 1
ATOM 686 C CA . ASP A 1 88 ? -19.054 -5.154 18.118 1.00 90.12 88 ASP A CA 1
ATOM 687 C C . ASP A 1 88 ? -18.037 -4.029 18.398 1.00 90.12 88 ASP A C 1
ATOM 689 O O . ASP A 1 88 ? -17.702 -3.775 19.557 1.00 90.12 88 ASP A O 1
ATOM 693 N N . VAL A 1 89 ? -17.565 -3.326 17.364 1.00 94.06 89 VAL A N 1
ATOM 694 C CA . VAL A 1 89 ? -16.678 -2.166 17.495 1.00 94.06 89 VAL A CA 1
ATOM 695 C C . VAL A 1 89 ? -17.501 -0.905 17.751 1.00 94.06 89 VAL A C 1
ATOM 697 O O . VAL A 1 89 ? -18.304 -0.486 16.922 1.00 94.06 89 VAL A O 1
ATOM 700 N N . THR A 1 90 ? -17.267 -0.251 18.889 1.00 92.25 90 THR A N 1
ATOM 701 C CA . THR A 1 90 ? -17.929 1.020 19.240 1.00 92.25 90 THR A CA 1
ATOM 702 C C . THR A 1 90 ? -17.149 2.261 18.805 1.00 92.25 90 THR A C 1
ATOM 704 O O . THR A 1 90 ? -17.706 3.356 18.783 1.00 92.25 90 THR A O 1
ATOM 707 N N . ALA A 1 91 ? -15.858 2.108 18.507 1.00 94.94 91 ALA A N 1
ATOM 708 C CA . ALA A 1 91 ? -14.994 3.183 18.032 1.00 94.94 91 ALA A CA 1
ATOM 709 C C . ALA A 1 91 ? -15.164 3.409 16.514 1.00 94.94 91 ALA A C 1
ATOM 711 O O . ALA A 1 91 ? -15.614 2.505 15.806 1.00 94.94 91 ALA A O 1
ATOM 712 N N . PRO A 1 92 ? -14.781 4.581 15.977 1.00 96.00 92 PRO A N 1
ATOM 713 C CA . PRO A 1 92 ? -14.657 4.788 14.539 1.00 96.00 92 PRO A CA 1
ATOM 714 C C . PRO A 1 92 ? -13.868 3.661 13.859 1.00 96.00 92 PRO A C 1
ATOM 716 O O . PRO A 1 92 ? -12.751 3.345 14.268 1.00 96.00 92 PRO A O 1
ATOM 719 N N . LEU A 1 93 ? -14.449 3.073 12.811 1.00 97.62 93 LEU A N 1
ATOM 720 C CA . LEU A 1 93 ? -13.818 2.039 11.995 1.00 97.62 93 LEU A CA 1
ATOM 721 C C . LEU A 1 93 ? -13.403 2.614 10.640 1.00 97.62 93 LEU A C 1
ATOM 723 O O . LEU A 1 93 ? -14.237 3.165 9.913 1.00 97.62 93 LEU A O 1
ATOM 727 N N . LEU A 1 94 ? -12.134 2.416 10.289 1.00 98.12 94 LEU A N 1
ATOM 728 C CA . LEU A 1 94 ? -11.599 2.656 8.956 1.00 98.12 94 LEU A CA 1
ATOM 729 C C . LEU A 1 94 ? -11.146 1.360 8.297 1.00 98.12 94 LEU A C 1
ATOM 731 O O . LEU A 1 94 ? -10.482 0.529 8.919 1.00 98.12 94 LEU A O 1
ATOM 735 N N . VAL A 1 95 ? -11.445 1.230 7.009 1.00 98.50 95 VAL A N 1
ATOM 736 C CA . VAL A 1 95 ? -10.977 0.124 6.173 1.00 98.50 95 VAL A CA 1
ATOM 737 C C . VAL A 1 95 ? -10.216 0.632 4.954 1.00 98.50 95 VAL A C 1
ATOM 739 O O . VAL A 1 95 ? -10.509 1.710 4.443 1.00 98.50 95 VAL A O 1
ATOM 742 N N . MET A 1 96 ? -9.215 -0.117 4.492 1.00 98.00 96 MET A N 1
ATOM 743 C CA . MET A 1 96 ? -8.378 0.267 3.346 1.00 98.00 96 MET A CA 1
ATOM 744 C C . MET A 1 96 ? -7.817 -0.961 2.630 1.00 98.00 96 MET A C 1
ATOM 746 O O . MET A 1 96 ? -7.651 -2.024 3.231 1.00 98.00 96 MET A O 1
ATOM 750 N N . ASP A 1 97 ? -7.438 -0.796 1.363 1.00 95.75 97 ASP A N 1
ATOM 751 C CA . ASP A 1 97 ? -6.626 -1.800 0.682 1.00 95.75 97 ASP A CA 1
ATOM 752 C C . ASP A 1 97 ? -5.206 -1.895 1.286 1.00 95.75 97 ASP A C 1
ATOM 754 O O . ASP A 1 97 ? -4.497 -0.898 1.445 1.00 95.75 97 ASP A O 1
ATOM 758 N N . THR A 1 98 ? -4.759 -3.116 1.587 1.00 94.69 98 THR A N 1
ATOM 759 C CA . THR A 1 98 ? -3.402 -3.398 2.100 1.00 94.69 98 THR A CA 1
ATOM 760 C C . THR A 1 98 ? -2.251 -2.864 1.251 1.00 94.69 98 THR A C 1
ATOM 762 O O . THR A 1 98 ? -1.214 -2.506 1.805 1.00 94.69 98 THR A O 1
ATOM 765 N N . ALA A 1 99 ? -2.376 -2.831 -0.075 1.00 91.00 99 ALA A N 1
ATOM 766 C CA . ALA A 1 99 ? -1.290 -2.422 -0.952 1.00 91.00 99 ALA A CA 1
ATOM 767 C C . ALA A 1 99 ? -0.975 -0.918 -0.846 1.00 91.00 99 ALA A C 1
ATOM 769 O O . ALA A 1 99 ? 0.176 -0.588 -0.540 1.00 91.00 99 ALA A O 1
ATOM 770 N N . PRO A 1 100 ? -1.944 0.005 -1.022 1.00 94.69 100 PRO A N 1
ATOM 771 C CA . PRO A 1 100 ? -1.707 1.418 -0.758 1.00 94.69 100 PRO A CA 1
ATOM 772 C C . PRO A 1 100 ? -1.414 1.688 0.724 1.00 94.69 100 PRO A C 1
ATOM 774 O O . PRO A 1 100 ? -0.618 2.581 1.000 1.00 94.69 100 PRO A O 1
ATOM 777 N N . ALA A 1 101 ? -1.946 0.901 1.673 1.00 97.69 101 ALA A N 1
ATOM 778 C CA . ALA A 1 101 ? -1.559 1.012 3.083 1.00 97.69 101 ALA A CA 1
ATOM 779 C C . ALA A 1 101 ? -0.060 0.709 3.287 1.00 97.69 101 ALA A C 1
ATOM 781 O O . ALA A 1 101 ? 0.656 1.495 3.897 1.00 97.69 101 ALA A O 1
ATOM 782 N N . ALA A 1 102 ? 0.464 -0.380 2.719 1.00 96.75 102 ALA A N 1
ATOM 783 C CA . ALA A 1 102 ? 1.881 -0.732 2.843 1.00 96.75 102 ALA A CA 1
ATOM 784 C C . ALA A 1 102 ? 2.815 0.330 2.238 1.00 96.75 102 ALA A C 1
ATOM 786 O O . ALA A 1 102 ? 3.869 0.619 2.804 1.00 96.75 102 ALA A O 1
ATOM 787 N N . VAL A 1 103 ? 2.427 0.929 1.109 1.00 96.12 103 VAL A N 1
ATOM 788 C CA . VAL A 1 103 ? 3.193 2.004 0.457 1.00 96.12 103 VAL A CA 1
ATOM 789 C C . VAL A 1 103 ? 3.127 3.294 1.268 1.00 96.12 103 VAL A C 1
ATOM 791 O O . VAL A 1 103 ? 4.154 3.934 1.484 1.00 96.12 103 VAL A O 1
ATOM 794 N N . LEU A 1 104 ? 1.945 3.646 1.778 1.00 96.00 104 LEU A N 1
ATOM 795 C CA . LEU A 1 104 ? 1.769 4.816 2.631 1.00 96.00 104 LEU A CA 1
ATOM 796 C C . LEU A 1 104 ? 2.557 4.690 3.939 1.00 96.00 104 LEU A C 1
ATOM 798 O O . LEU A 1 104 ? 3.143 5.666 4.388 1.00 96.00 104 LEU A O 1
ATOM 802 N N . GLY A 1 105 ? 2.629 3.498 4.528 1.00 97.12 105 GLY A N 1
ATOM 803 C CA . GLY A 1 105 ? 3.438 3.284 5.723 1.00 97.12 105 GLY A CA 1
ATOM 804 C C . GLY A 1 105 ? 4.933 3.184 5.456 1.00 97.12 105 GLY A C 1
ATOM 805 O O . GLY A 1 105 ? 5.718 3.522 6.334 1.00 97.12 105 GLY A O 1
ATOM 806 N N . ALA A 1 106 ? 5.367 2.801 4.251 1.00 97.44 106 ALA A N 1
ATOM 807 C CA . ALA A 1 106 ? 6.778 2.907 3.879 1.00 97.44 106 ALA A CA 1
ATOM 808 C C . ALA A 1 106 ? 7.264 4.369 3.890 1.00 97.44 106 ALA A C 1
ATOM 810 O O . ALA A 1 106 ? 8.421 4.612 4.216 1.00 97.44 106 ALA A O 1
ATOM 811 N N . LEU A 1 107 ? 6.384 5.343 3.617 1.00 95.31 107 LEU A N 1
ATOM 812 C CA . LEU A 1 107 ? 6.683 6.777 3.756 1.00 95.31 107 LEU A CA 1
ATOM 813 C C . LEU A 1 107 ? 6.866 7.227 5.216 1.00 95.31 107 LEU A C 1
ATOM 815 O O . LEU A 1 107 ? 7.322 8.343 5.443 1.00 95.31 107 LEU A O 1
ATOM 819 N N . CYS A 1 108 ? 6.522 6.395 6.203 1.00 95.50 108 CYS A N 1
ATOM 820 C CA . CYS A 1 108 ? 6.813 6.668 7.612 1.00 95.50 108 CYS A CA 1
ATOM 821 C C . CYS A 1 108 ? 8.252 6.300 8.009 1.00 95.50 108 CYS A C 1
ATOM 823 O O . CYS A 1 108 ? 8.668 6.565 9.133 1.00 95.50 108 CYS A O 1
ATOM 825 N N . ASP A 1 109 ? 9.024 5.684 7.113 1.00 96.88 109 ASP A N 1
ATOM 826 C CA . ASP A 1 109 ? 10.461 5.522 7.297 1.00 96.88 109 ASP A CA 1
ATOM 827 C C . ASP A 1 109 ? 11.168 6.858 6.984 1.00 96.88 109 ASP A C 1
ATOM 829 O O . ASP A 1 109 ? 11.026 7.362 5.864 1.00 96.88 109 ASP A O 1
ATOM 833 N N . PRO A 1 110 ? 11.949 7.443 7.916 1.00 95.12 110 PRO A N 1
ATOM 834 C CA . PRO A 1 110 ? 12.608 8.732 7.699 1.00 95.12 110 PRO A CA 1
ATOM 835 C C . PRO A 1 110 ? 13.515 8.773 6.463 1.00 95.12 110 PRO A C 1
ATOM 837 O O . PRO A 1 110 ? 13.607 9.808 5.801 1.00 95.12 110 PRO A O 1
ATOM 840 N N . ALA A 1 111 ? 14.171 7.658 6.123 1.00 96.81 111 ALA A N 1
ATOM 841 C CA . ALA A 1 111 ? 15.034 7.590 4.950 1.00 96.81 111 ALA A CA 1
ATOM 842 C C . ALA A 1 111 ? 14.224 7.613 3.651 1.00 96.81 111 ALA A C 1
ATOM 844 O O . ALA A 1 111 ? 14.696 8.174 2.668 1.00 96.81 111 ALA A O 1
ATOM 845 N N . VAL A 1 112 ? 13.014 7.045 3.650 1.00 97.31 112 VAL A N 1
ATOM 846 C CA . VAL A 1 112 ? 12.088 7.091 2.508 1.00 97.31 112 VAL A CA 1
ATOM 847 C C . VAL A 1 112 ? 11.415 8.464 2.423 1.00 97.31 112 VAL A C 1
ATOM 849 O O . VAL A 1 112 ? 11.344 9.041 1.343 1.00 97.31 112 VAL A O 1
ATOM 852 N N . ALA A 1 113 ? 10.982 9.030 3.554 1.00 95.00 113 ALA A N 1
ATOM 853 C CA . ALA A 1 113 ? 10.340 10.346 3.626 1.00 95.00 113 ALA A CA 1
ATOM 854 C C . ALA A 1 113 ? 11.235 11.485 3.104 1.00 95.00 113 ALA A C 1
ATOM 856 O O . ALA A 1 113 ? 10.742 12.458 2.537 1.00 95.00 113 ALA A O 1
ATOM 857 N N . ALA A 1 114 ? 12.556 11.353 3.258 1.00 96.19 114 ALA A N 1
ATOM 858 C CA . ALA A 1 114 ? 13.540 12.307 2.750 1.00 96.19 114 ALA A CA 1
ATOM 859 C C . ALA A 1 114 ? 13.720 12.275 1.216 1.00 96.19 114 ALA A C 1
ATOM 861 O O . ALA A 1 114 ? 14.483 13.078 0.679 1.00 96.19 114 ALA A O 1
ATOM 862 N N . GLN A 1 115 ? 13.054 11.355 0.508 1.00 97.25 115 GLN A N 1
ATOM 863 C CA . GLN A 1 115 ? 13.240 11.098 -0.923 1.00 97.25 115 GLN A CA 1
ATOM 864 C C . GLN A 1 115 ? 11.973 11.489 -1.701 1.00 97.25 115 GLN A C 1
ATOM 866 O O . GLN A 1 115 ? 11.098 10.651 -1.928 1.00 97.25 115 GLN A O 1
ATOM 871 N N . PRO A 1 116 ? 11.846 12.751 -2.151 1.00 94.19 116 PRO A N 1
ATOM 872 C CA . PRO A 1 116 ? 10.638 13.224 -2.834 1.00 94.19 116 PRO A CA 1
ATOM 873 C C . PRO A 1 116 ? 10.374 12.529 -4.182 1.00 94.19 116 PRO A C 1
ATOM 875 O O . PRO A 1 116 ? 9.241 12.550 -4.665 1.00 94.19 116 PRO A O 1
ATOM 878 N N . ASP A 1 117 ? 11.401 11.908 -4.766 1.00 96.69 117 ASP A N 1
ATOM 879 C CA . ASP A 1 117 ? 11.348 11.208 -6.054 1.00 96.69 117 ASP A CA 1
ATOM 880 C C . ASP A 1 117 ? 11.457 9.678 -5.890 1.00 96.69 117 ASP A C 1
ATOM 882 O O . ASP A 1 117 ? 11.839 8.961 -6.820 1.00 96.69 117 ASP A O 1
ATOM 886 N N . ALA A 1 118 ? 11.166 9.155 -4.693 1.00 96.62 118 ALA A N 1
ATOM 887 C CA . ALA A 1 118 ? 11.275 7.728 -4.414 1.00 96.62 118 ALA A CA 1
ATOM 888 C C . ALA A 1 118 ? 10.363 6.884 -5.315 1.00 96.62 118 ALA A C 1
ATOM 890 O O . ALA A 1 118 ? 9.213 7.231 -5.599 1.00 96.62 118 ALA A O 1
ATOM 891 N N . MET A 1 119 ? 10.866 5.709 -5.685 1.00 98.38 119 MET A N 1
ATOM 892 C CA . MET A 1 119 ? 10.028 4.588 -6.090 1.00 98.38 119 MET A CA 1
ATOM 893 C C . MET A 1 119 ? 9.794 3.700 -4.872 1.00 98.38 119 MET A C 1
ATOM 895 O O . MET A 1 119 ? 10.753 3.318 -4.208 1.00 98.38 119 MET A O 1
ATOM 899 N N . ILE A 1 120 ? 8.547 3.349 -4.579 1.00 98.38 120 ILE A N 1
ATOM 900 C CA . ILE A 1 120 ? 8.193 2.481 -3.453 1.00 98.38 120 ILE A CA 1
ATOM 901 C C . ILE A 1 120 ? 7.571 1.200 -3.992 1.00 98.38 120 ILE A C 1
ATOM 903 O O . ILE A 1 120 ? 6.558 1.242 -4.687 1.00 98.38 120 ILE A O 1
ATOM 907 N N . VAL A 1 121 ? 8.170 0.060 -3.658 1.00 98.50 121 VAL A N 1
ATOM 908 C CA . VAL A 1 121 ? 7.803 -1.267 -4.150 1.00 98.50 121 VAL A CA 1
ATOM 909 C C . VAL A 1 121 ? 7.363 -2.138 -2.982 1.00 98.50 121 VAL A C 1
ATOM 911 O O . VAL A 1 121 ? 8.148 -2.434 -2.084 1.00 98.50 121 VAL A O 1
ATOM 914 N N . ASN A 1 122 ? 6.113 -2.585 -2.999 1.00 98.06 122 ASN A N 1
ATOM 915 C CA . ASN A 1 122 ? 5.609 -3.604 -2.090 1.00 98.06 122 ASN A CA 1
ATOM 916 C C . ASN A 1 122 ? 5.638 -4.966 -2.790 1.00 98.06 122 ASN A C 1
ATOM 918 O O . ASN A 1 122 ? 4.790 -5.244 -3.637 1.00 98.06 122 ASN A O 1
ATOM 922 N N . VAL A 1 123 ? 6.590 -5.824 -2.420 1.00 98.06 123 VAL A N 1
ATOM 923 C CA . VAL A 1 123 ? 6.681 -7.203 -2.918 1.00 98.06 123 VAL A CA 1
ATOM 924 C C . VAL A 1 123 ? 5.895 -8.114 -1.969 1.00 98.06 123 VAL A C 1
ATOM 926 O O . VAL A 1 123 ? 6.436 -8.728 -1.042 1.00 98.06 123 VAL A O 1
ATOM 929 N N . GLY A 1 124 ? 4.579 -8.156 -2.172 1.00 96.19 124 GLY A N 1
ATOM 930 C CA . GLY A 1 124 ? 3.641 -8.967 -1.401 1.00 96.19 124 GLY A CA 1
ATOM 931 C C . GLY A 1 124 ? 3.722 -10.459 -1.725 1.00 96.19 124 GLY A C 1
ATOM 932 O O . GLY A 1 124 ? 4.401 -10.880 -2.660 1.00 96.19 124 GLY A O 1
ATOM 933 N N . ASN A 1 125 ? 2.993 -11.285 -0.969 1.00 95.12 125 ASN A N 1
ATOM 934 C CA . ASN A 1 125 ? 2.953 -12.733 -1.213 1.00 95.12 125 ASN A CA 1
ATOM 935 C C . ASN A 1 125 ? 2.382 -13.066 -2.600 1.00 95.12 125 ASN A C 1
ATOM 937 O O . ASN A 1 125 ? 3.004 -13.816 -3.358 1.00 95.12 125 ASN A O 1
ATOM 941 N N . PHE A 1 126 ? 1.231 -12.465 -2.920 1.00 95.19 126 PHE A N 1
ATOM 942 C CA . PHE A 1 126 ? 0.488 -12.696 -4.162 1.00 95.19 126 PHE A CA 1
ATOM 943 C C . PHE A 1 126 ? 0.587 -11.544 -5.164 1.00 95.19 126 PHE A C 1
ATOM 945 O O . PHE A 1 126 ? 0.595 -11.812 -6.362 1.00 95.19 126 PHE A O 1
ATOM 952 N N . HIS A 1 127 ? 0.706 -10.300 -4.693 1.00 97.31 127 HIS A N 1
ATOM 953 C CA . HIS A 1 127 ? 0.760 -9.103 -5.538 1.00 97.31 127 HIS A CA 1
ATOM 954 C C . HIS A 1 127 ? 2.021 -8.286 -5.269 1.00 97.31 127 HIS A C 1
ATOM 956 O O . HIS A 1 127 ? 2.418 -8.103 -4.116 1.00 97.31 127 HIS A O 1
ATOM 962 N N . CYS A 1 128 ? 2.628 -7.792 -6.342 1.00 98.12 128 CYS A N 1
ATOM 963 C CA . CYS A 1 128 ? 3.730 -6.850 -6.335 1.00 98.12 128 CYS A CA 1
ATOM 964 C C . CYS A 1 128 ? 3.225 -5.536 -6.922 1.00 98.12 128 CYS A C 1
ATOM 966 O O . CYS A 1 128 ? 2.728 -5.520 -8.049 1.00 98.12 128 CYS A O 1
ATOM 968 N N . LEU A 1 129 ? 3.353 -4.451 -6.164 1.00 97.81 129 LEU A N 1
ATOM 969 C CA . LEU A 1 129 ? 2.978 -3.116 -6.613 1.00 97.81 129 LEU A CA 1
ATOM 970 C C . LEU A 1 129 ? 4.167 -2.178 -6.487 1.00 97.81 129 LEU A C 1
ATOM 972 O O . LEU A 1 129 ? 4.886 -2.234 -5.491 1.00 97.81 129 LEU A O 1
ATOM 976 N N . ALA A 1 130 ? 4.337 -1.289 -7.458 1.00 98.25 130 ALA A N 1
ATOM 977 C CA . ALA A 1 130 ? 5.338 -0.233 -7.405 1.00 98.25 130 ALA A CA 1
ATOM 978 C C . ALA A 1 130 ? 4.696 1.119 -7.701 1.00 98.25 130 ALA A C 1
ATOM 980 O O . ALA A 1 130 ? 3.938 1.238 -8.659 1.00 98.25 130 ALA A O 1
ATOM 981 N N . PHE A 1 131 ? 5.018 2.126 -6.893 1.00 97.88 131 PHE A N 1
ATOM 982 C CA . PHE A 1 131 ? 4.523 3.496 -6.993 1.00 97.88 131 PHE A CA 1
ATOM 983 C C . PHE A 1 131 ? 5.716 4.430 -7.183 1.00 97.88 131 PHE A C 1
ATOM 985 O O . PHE A 1 131 ? 6.671 4.372 -6.411 1.00 97.88 131 PHE A O 1
ATOM 992 N N . GLN A 1 132 ? 5.674 5.286 -8.200 1.00 97.56 132 GLN A N 1
ATOM 993 C CA . GLN A 1 132 ? 6.707 6.289 -8.455 1.00 97.56 132 GLN A CA 1
ATOM 994 C C . GLN A 1 132 ? 6.198 7.675 -8.070 1.00 97.56 132 GLN A C 1
ATOM 996 O O . GLN A 1 132 ? 5.098 8.071 -8.473 1.00 97.56 132 GLN A O 1
ATOM 1001 N N . TYR A 1 133 ? 7.037 8.418 -7.354 1.00 96.38 133 TYR A N 1
ATOM 1002 C CA . TYR A 1 133 ? 6.794 9.804 -6.972 1.00 96.38 133 TYR A CA 1
ATOM 1003 C C . TYR A 1 133 ? 7.767 10.758 -7.671 1.00 96.38 133 TYR A C 1
ATOM 1005 O O . TYR A 1 133 ? 8.847 10.346 -8.100 1.00 96.38 133 TYR A O 1
ATOM 1013 N N . ARG A 1 134 ? 7.381 12.032 -7.782 1.00 95.62 134 ARG A N 1
ATOM 1014 C CA . ARG A 1 134 ? 8.274 13.150 -8.116 1.00 95.62 134 ARG A CA 1
ATOM 1015 C C . ARG A 1 134 ? 7.845 14.404 -7.375 1.00 95.62 134 ARG A C 1
ATOM 1017 O O . ARG A 1 134 ? 6.672 14.773 -7.426 1.00 95.62 134 ARG A O 1
ATOM 1024 N N . HIS A 1 135 ? 8.778 15.073 -6.710 1.00 94.25 135 HIS A N 1
ATOM 1025 C CA . HIS A 1 135 ? 8.515 16.216 -5.833 1.00 94.25 135 HIS A CA 1
ATOM 1026 C C . HIS A 1 135 ? 7.413 15.914 -4.793 1.00 94.25 135 HIS A C 1
ATOM 1028 O O . HIS A 1 135 ? 6.569 16.758 -4.496 1.00 94.25 135 HIS A O 1
ATOM 1034 N N . GLY A 1 136 ? 7.375 14.675 -4.290 1.00 92.38 136 GLY A N 1
ATOM 1035 C CA . GLY A 1 136 ? 6.365 14.187 -3.348 1.00 92.38 136 GLY A CA 1
ATOM 1036 C C . GLY A 1 136 ? 4.983 13.920 -3.956 1.00 92.38 136 GLY A C 1
ATOM 1037 O O . GLY A 1 136 ? 4.059 13.583 -3.222 1.00 92.38 136 GLY A O 1
ATOM 1038 N N . GLN A 1 137 ? 4.815 14.059 -5.275 1.00 93.56 137 GLN A N 1
ATOM 1039 C CA . GLN A 1 137 ? 3.552 13.815 -5.976 1.00 93.56 137 GLN A CA 1
ATOM 1040 C C . GLN A 1 137 ? 3.560 12.448 -6.655 1.00 93.56 137 GLN A C 1
ATOM 1042 O O . GLN A 1 137 ? 4.553 12.065 -7.272 1.00 93.56 137 GLN A O 1
ATOM 1047 N N . PHE A 1 138 ? 2.448 11.720 -6.563 1.00 95.06 138 PHE A N 1
ATOM 1048 C CA . PHE A 1 138 ? 2.274 10.448 -7.260 1.00 95.06 138 PHE A CA 1
ATOM 1049 C C . PHE A 1 138 ? 2.298 10.649 -8.785 1.00 95.06 138 PHE A C 1
ATOM 1051 O O . PHE A 1 138 ? 1.632 11.541 -9.307 1.00 95.06 138 PHE A O 1
ATOM 1058 N N . MET A 1 139 ? 3.038 9.802 -9.507 1.00 96.06 139 MET A N 1
ATOM 1059 C CA . MET A 1 139 ? 3.149 9.872 -10.972 1.00 96.06 139 MET A CA 1
ATOM 1060 C C . MET A 1 139 ? 2.506 8.689 -11.690 1.00 96.06 139 MET A C 1
ATOM 1062 O O . MET A 1 139 ? 1.882 8.847 -12.742 1.00 96.06 139 MET A O 1
ATOM 1066 N N . ARG A 1 140 ? 2.767 7.481 -11.190 1.00 97.31 140 ARG A N 1
ATOM 1067 C CA . ARG A 1 140 ? 2.470 6.229 -11.889 1.00 97.31 140 ARG A CA 1
ATOM 1068 C C . ARG A 1 140 ? 2.644 5.031 -10.975 1.00 97.31 140 ARG A C 1
ATOM 1070 O O . ARG A 1 140 ? 3.409 5.087 -10.011 1.00 97.31 140 ARG A O 1
ATOM 1077 N N . LEU A 1 141 ? 1.959 3.948 -11.316 1.00 98.00 141 LEU A N 1
ATOM 1078 C CA . LEU A 1 141 ? 2.112 2.652 -10.670 1.00 98.00 141 LEU A CA 1
ATOM 1079 C C . LEU A 1 141 ? 1.999 1.506 -11.668 1.00 98.00 141 LEU A C 1
ATOM 1081 O O . LEU A 1 141 ? 1.449 1.674 -12.757 1.00 98.00 141 LEU A O 1
ATOM 1085 N N . PHE A 1 142 ? 2.447 0.328 -11.252 1.00 98.56 142 PHE A N 1
ATOM 1086 C CA . PHE A 1 142 ? 1.964 -0.927 -11.816 1.00 98.56 142 PHE A CA 1
ATOM 1087 C C . PHE A 1 142 ? 1.638 -1.924 -10.712 1.00 98.56 142 PHE A C 1
ATOM 1089 O O . PHE A 1 142 ? 2.150 -1.825 -9.593 1.00 98.56 142 PHE A O 1
ATOM 1096 N N . GLU A 1 143 ? 0.807 -2.899 -11.061 1.00 98.44 143 GLU A N 1
ATOM 1097 C CA . GLU A 1 143 ? 0.533 -4.064 -10.239 1.00 98.44 143 GLU A CA 1
ATOM 1098 C C . GLU A 1 143 ? 0.663 -5.354 -11.057 1.00 98.44 143 GLU A C 1
ATOM 1100 O O . GLU A 1 143 ? 0.182 -5.461 -12.189 1.00 98.44 143 GLU A O 1
ATOM 1105 N N . HIS A 1 144 ? 1.308 -6.351 -10.452 1.00 98.50 144 HIS A N 1
ATOM 1106 C CA . HIS A 1 144 ? 1.529 -7.668 -11.032 1.00 98.50 144 HIS A CA 1
ATOM 1107 C C . HIS A 1 144 ? 1.345 -8.774 -9.988 1.00 98.50 144 HIS A C 1
ATOM 1109 O O . HIS A 1 144 ? 1.516 -8.552 -8.790 1.00 98.50 144 HIS A O 1
ATOM 1115 N N . HIS A 1 145 ? 1.084 -10.002 -10.430 1.00 97.88 145 HIS A N 1
ATOM 1116 C CA . HIS A 1 145 ? 1.157 -11.168 -9.553 1.00 97.88 145 HIS A CA 1
ATOM 1117 C C . HIS A 1 145 ? 2.612 -11.483 -9.185 1.00 97.88 145 HIS A C 1
ATOM 1119 O O . HIS A 1 145 ? 3.415 -11.787 -10.068 1.00 97.88 145 HIS A O 1
ATOM 1125 N N . THR A 1 146 ? 2.957 -11.494 -7.894 1.00 97.94 146 THR A N 1
ATOM 1126 C CA . THR A 1 146 ? 4.324 -11.804 -7.431 1.00 97.94 146 THR A CA 1
ATOM 1127 C C . THR A 1 146 ? 4.753 -13.221 -7.806 1.00 97.94 146 THR A C 1
ATOM 1129 O O . THR A 1 146 ? 5.934 -13.490 -7.996 1.00 97.94 146 THR A O 1
ATOM 1132 N N . GLY A 1 147 ? 3.807 -14.162 -7.886 1.00 97.62 147 GLY A N 1
ATOM 1133 C CA . GLY A 1 147 ? 4.085 -15.549 -8.277 1.00 97.62 147 GLY A CA 1
ATOM 1134 C C . GLY A 1 147 ? 4.569 -15.709 -9.721 1.00 97.62 147 GLY A C 1
ATOM 1135 O O . GLY A 1 147 ? 5.167 -16.732 -10.031 1.00 97.62 147 GLY A O 1
ATOM 1136 N N . LEU A 1 148 ? 4.334 -14.704 -10.567 1.00 98.00 148 LEU A N 1
ATOM 1137 C CA . LEU A 1 148 ? 4.695 -14.692 -11.985 1.00 98.00 148 LEU A CA 1
ATOM 1138 C C . LEU A 1 148 ? 5.895 -13.779 -12.275 1.00 98.00 148 LEU A C 1
ATOM 1140 O O . LEU A 1 148 ? 6.159 -13.478 -13.428 1.00 98.00 148 LEU A O 1
ATOM 1144 N N . LEU A 1 149 ? 6.590 -13.314 -11.232 1.00 98.31 149 LEU A N 1
ATOM 1145 C CA . LEU A 1 149 ? 7.770 -12.469 -11.359 1.00 98.31 149 LEU A CA 1
ATOM 1146 C C . LEU A 1 149 ? 9.014 -13.192 -10.848 1.00 98.31 149 LEU A C 1
ATOM 1148 O O . LEU A 1 149 ? 9.077 -13.653 -9.703 1.00 98.31 149 LEU A O 1
ATOM 1152 N N . THR A 1 150 ? 10.044 -13.205 -11.679 1.00 98.25 150 THR A N 1
ATOM 1153 C CA . THR A 1 150 ? 11.434 -13.370 -11.262 1.00 98.25 150 THR A CA 1
ATOM 1154 C C . THR A 1 150 ? 12.021 -12.030 -10.805 1.00 98.25 150 THR A C 1
ATOM 1156 O O . THR A 1 150 ? 11.501 -10.954 -11.105 1.00 98.25 150 THR A O 1
ATOM 1159 N N . ALA A 1 151 ? 13.156 -12.080 -10.101 1.00 98.19 151 ALA A N 1
ATOM 1160 C CA . ALA A 1 151 ? 13.893 -10.877 -9.707 1.00 98.19 151 ALA A CA 1
ATOM 1161 C C . ALA A 1 151 ? 14.305 -10.012 -10.912 1.00 98.19 151 ALA A C 1
ATOM 1163 O O . ALA A 1 151 ? 14.222 -8.787 -10.852 1.00 98.19 151 ALA A O 1
ATOM 1164 N N . ALA A 1 152 ? 14.715 -10.651 -12.013 1.00 98.12 152 ALA A N 1
ATOM 1165 C CA . ALA A 1 152 ? 15.128 -9.962 -13.231 1.00 98.12 152 ALA A CA 1
ATOM 1166 C C . ALA A 1 152 ? 13.945 -9.277 -13.934 1.00 98.12 152 ALA A C 1
ATOM 1168 O O . ALA A 1 152 ? 14.061 -8.118 -14.325 1.00 98.12 152 ALA A O 1
ATOM 1169 N N . GLU A 1 153 ? 12.801 -9.958 -14.050 1.00 98.25 153 GLU A N 1
ATOM 1170 C CA . GLU A 1 153 ? 11.580 -9.375 -14.628 1.00 98.25 153 GLU A CA 1
ATOM 1171 C C . GLU A 1 153 ? 11.076 -8.199 -13.795 1.00 98.25 153 GLU A C 1
ATOM 1173 O O . GLU A 1 153 ? 10.759 -7.149 -14.349 1.00 98.25 153 GLU A O 1
ATOM 1178 N N . LEU A 1 154 ? 11.067 -8.329 -12.463 1.00 98.56 154 LEU A N 1
ATOM 1179 C CA . LEU A 1 154 ? 10.706 -7.214 -11.593 1.00 98.56 154 LEU A CA 1
ATOM 1180 C C . LEU A 1 154 ? 11.643 -6.019 -11.812 1.00 98.56 154 LEU A C 1
ATOM 1182 O O . LEU A 1 154 ? 11.167 -4.898 -11.952 1.00 98.56 154 LEU A O 1
ATOM 1186 N N . GLU A 1 155 ? 12.957 -6.231 -11.909 1.00 98.25 155 GLU A N 1
ATOM 1187 C CA . GLU A 1 155 ? 13.889 -5.133 -12.183 1.00 98.25 155 GLU A CA 1
ATOM 1188 C C . GLU A 1 155 ? 13.608 -4.443 -13.531 1.00 98.25 155 GLU A C 1
ATOM 1190 O O . GLU A 1 155 ? 13.657 -3.213 -13.613 1.00 98.25 155 GLU A O 1
ATOM 1195 N N . ILE A 1 156 ? 13.264 -5.206 -14.575 1.00 98.00 156 ILE A N 1
ATOM 1196 C CA . ILE A 1 156 ? 12.869 -4.658 -15.881 1.00 98.00 156 ILE A CA 1
ATOM 1197 C C . ILE A 1 156 ? 11.618 -3.785 -15.739 1.00 98.00 156 ILE A C 1
ATOM 1199 O O . ILE A 1 156 ? 11.628 -2.639 -16.196 1.00 98.00 156 ILE A O 1
ATOM 1203 N N . TRP A 1 157 ? 10.580 -4.269 -15.052 1.00 98.62 157 TRP A N 1
ATOM 1204 C CA . TRP A 1 157 ? 9.356 -3.497 -14.824 1.00 98.62 157 TRP A CA 1
ATOM 1205 C C . TRP A 1 157 ? 9.605 -2.220 -14.029 1.00 98.62 157 TRP A C 1
ATOM 1207 O O . TRP A 1 157 ? 9.082 -1.166 -14.383 1.00 98.62 157 TRP A O 1
ATOM 1217 N N . LEU A 1 158 ? 10.449 -2.271 -12.996 1.00 98.62 158 LEU A N 1
ATOM 1218 C CA . LEU A 1 158 ? 10.824 -1.082 -12.230 1.00 98.62 158 LEU A CA 1
ATOM 1219 C C . LEU A 1 158 ? 11.564 -0.065 -13.110 1.00 98.62 158 LEU A C 1
ATOM 1221 O O . LEU A 1 158 ? 11.297 1.130 -13.029 1.00 98.62 158 LEU A O 1
ATOM 1225 N N . ARG A 1 159 ? 12.442 -0.506 -14.018 1.00 98.38 159 ARG A N 1
ATOM 1226 C CA . ARG A 1 159 ? 13.123 0.397 -14.964 1.00 98.38 159 ARG A CA 1
ATOM 1227 C C . ARG A 1 159 ? 12.164 1.012 -15.983 1.00 98.38 159 ARG A C 1
ATOM 1229 O O . ARG A 1 159 ? 12.286 2.200 -16.270 1.00 98.38 159 ARG A O 1
ATOM 1236 N N . GLN A 1 160 ? 11.208 0.244 -16.497 1.00 98.25 160 GLN A N 1
ATOM 1237 C CA . GLN A 1 160 ? 10.178 0.758 -17.408 1.00 98.25 160 GLN A CA 1
ATOM 1238 C C . GLN A 1 160 ? 9.206 1.712 -16.706 1.00 98.25 160 GLN A C 1
ATOM 1240 O O . GLN A 1 160 ? 8.797 2.726 -17.277 1.00 98.25 160 GLN A O 1
ATOM 1245 N N . LEU A 1 161 ? 8.867 1.432 -15.443 1.00 98.38 161 LEU A N 1
ATOM 1246 C CA . LEU A 1 161 ? 8.128 2.369 -14.607 1.00 98.38 161 LEU A CA 1
ATOM 1247 C C . LEU A 1 161 ? 8.943 3.651 -14.431 1.00 98.38 161 LEU A C 1
ATOM 1249 O O . LEU A 1 161 ? 8.402 4.731 -14.606 1.00 98.38 161 LEU A O 1
ATOM 1253 N N . ALA A 1 162 ? 10.242 3.567 -14.152 1.00 98.12 162 ALA A N 1
ATOM 1254 C CA . ALA A 1 162 ? 11.109 4.734 -13.999 1.00 98.12 162 ALA A CA 1
ATOM 1255 C C . ALA A 1 162 ? 11.248 5.564 -15.295 1.00 98.12 162 ALA A C 1
ATOM 1257 O O . ALA A 1 162 ? 11.291 6.795 -15.237 1.00 98.12 162 ALA A O 1
ATOM 1258 N N . SER A 1 163 ? 11.262 4.929 -16.472 1.00 97.69 163 SER A N 1
ATOM 1259 C CA . SER A 1 163 ? 11.328 5.642 -17.755 1.00 97.69 163 SER A CA 1
ATOM 1260 C C . SER A 1 163 ? 10.004 6.290 -18.166 1.00 97.69 163 SER A C 1
ATOM 1262 O O . SER A 1 163 ? 10.031 7.262 -18.911 1.00 97.69 163 SER A O 1
ATOM 1264 N N . GLY A 1 164 ? 8.864 5.795 -17.671 1.00 97.38 164 GLY A N 1
ATOM 1265 C CA . GLY A 1 164 ? 7.531 6.229 -18.111 1.00 97.38 164 GLY A CA 1
ATOM 1266 C C . GLY A 1 164 ? 7.029 5.537 -19.381 1.00 97.38 164 GLY A C 1
ATOM 1267 O O . GLY A 1 164 ? 5.957 5.887 -19.884 1.00 97.38 164 GLY A O 1
ATOM 1268 N N . GLU A 1 165 ? 7.783 4.551 -19.872 1.00 97.25 165 GLU A N 1
ATOM 1269 C CA . GLU A 1 165 ? 7.449 3.772 -21.069 1.00 97.25 165 GLU A CA 1
ATOM 1270 C C . GLU A 1 165 ? 6.554 2.570 -20.763 1.00 97.25 165 GLU A C 1
ATOM 1272 O O . GLU A 1 165 ? 5.919 2.056 -21.675 1.00 97.25 165 GLU A O 1
ATOM 1277 N N . ILE A 1 166 ? 6.457 2.148 -19.494 1.00 98.19 166 ILE A N 1
ATOM 1278 C CA . ILE A 1 166 ? 5.577 1.045 -19.093 1.00 98.19 166 ILE A CA 1
ATOM 1279 C C . ILE A 1 166 ? 4.144 1.272 -19.591 1.00 98.19 166 ILE A C 1
ATOM 1281 O O . ILE A 1 166 ? 3.556 2.344 -19.393 1.00 98.19 166 ILE A O 1
ATOM 1285 N N . THR A 1 167 ? 3.561 0.259 -20.225 1.00 98.06 167 THR A N 1
ATOM 1286 C CA . THR A 1 167 ? 2.170 0.317 -20.679 1.00 98.06 167 THR A CA 1
ATOM 1287 C C . THR A 1 167 ? 1.281 -0.646 -19.907 1.00 98.06 167 THR A C 1
ATOM 1289 O O . THR A 1 167 ? 1.711 -1.687 -19.409 1.00 98.06 167 THR A O 1
ATOM 1292 N N . HIS A 1 168 ? -0.004 -0.299 -19.825 1.00 98.12 168 HIS A N 1
ATOM 1293 C CA . HIS A 1 168 ? -1.014 -1.201 -19.287 1.00 98.12 168 HIS A CA 1
ATOM 1294 C C . HIS A 1 168 ? -1.038 -2.528 -20.058 1.00 98.12 168 HIS A C 1
ATOM 1296 O O . HIS A 1 168 ? -1.068 -3.588 -19.439 1.00 98.12 168 HIS A O 1
ATOM 1302 N N . GLN A 1 169 ? -0.991 -2.465 -21.392 1.00 98.25 169 GLN A N 1
ATOM 1303 C CA . GLN A 1 169 ? -1.113 -3.626 -22.268 1.00 98.25 169 GLN A CA 1
ATOM 1304 C C . GLN A 1 169 ? 0.011 -4.640 -22.045 1.00 98.25 169 GLN A C 1
ATOM 1306 O O . GLN A 1 169 ? -0.274 -5.831 -21.978 1.00 98.25 169 GLN A O 1
ATOM 1311 N N . GLU A 1 170 ? 1.259 -4.189 -21.898 1.00 98.25 170 GLU A N 1
ATOM 1312 C CA . GLU A 1 170 ? 2.407 -5.078 -21.670 1.00 98.25 170 GLU A CA 1
ATOM 1313 C C . GLU A 1 170 ? 2.299 -5.795 -20.322 1.00 98.25 170 GLU A C 1
ATOM 1315 O O . GLU A 1 170 ? 2.379 -7.019 -20.262 1.00 98.25 170 GLU A O 1
ATOM 1320 N N . VAL A 1 171 ? 2.024 -5.054 -19.244 1.00 98.44 171 VAL A N 1
ATOM 1321 C CA . VAL A 1 171 ? 1.870 -5.643 -17.904 1.00 98.44 171 VAL A CA 1
ATOM 1322 C C . VAL A 1 171 ? 0.668 -6.595 -17.856 1.00 98.44 171 VAL A C 1
ATOM 1324 O O . VAL A 1 171 ? 0.730 -7.652 -17.233 1.00 98.44 171 VAL A O 1
ATOM 1327 N N . PHE A 1 172 ? -0.437 -6.248 -18.521 1.00 98.12 172 PHE A N 1
ATOM 1328 C CA . PHE A 1 172 ? -1.638 -7.083 -18.552 1.00 98.12 172 PHE A CA 1
ATOM 1329 C C . PHE A 1 172 ? -1.456 -8.360 -19.388 1.00 98.12 172 PHE A C 1
ATOM 1331 O O . PHE A 1 172 ? -2.012 -9.407 -19.027 1.00 98.12 172 PHE A O 1
ATOM 1338 N N . ALA A 1 173 ? -0.692 -8.282 -20.485 1.00 97.81 173 ALA A N 1
ATOM 1339 C CA . ALA A 1 173 ? -0.356 -9.418 -21.344 1.00 97.81 173 ALA A CA 1
ATOM 1340 C C . ALA A 1 173 ? 0.493 -10.462 -20.605 1.00 97.81 173 ALA A C 1
ATOM 1342 O O . ALA A 1 173 ? 0.245 -11.654 -20.762 1.00 97.81 173 ALA A O 1
ATOM 1343 N N . GLU A 1 174 ? 1.381 -10.024 -19.710 1.00 97.31 174 GLU A N 1
ATOM 1344 C CA . GLU A 1 174 ? 2.189 -10.885 -18.828 1.00 97.31 174 GLU A CA 1
ATOM 1345 C C . GLU A 1 174 ? 1.424 -11.359 -17.573 1.00 97.31 174 GLU A C 1
ATOM 1347 O O . GLU A 1 174 ? 1.995 -11.719 -16.546 1.00 97.31 174 GLU A O 1
ATOM 1352 N N . HIS A 1 175 ? 0.090 -11.386 -17.646 1.00 96.56 175 HIS A N 1
ATOM 1353 C CA . HIS A 1 175 ? -0.806 -11.798 -16.564 1.00 96.56 175 HIS A CA 1
ATOM 1354 C C . HIS A 1 175 ? -0.775 -10.908 -15.305 1.00 96.56 175 HIS A C 1
ATOM 1356 O O . HIS A 1 175 ? -1.317 -11.305 -14.269 1.00 96.56 175 HIS A O 1
ATOM 1362 N N . GLY A 1 176 ? -0.223 -9.696 -15.374 1.00 97.44 176 GLY A N 1
ATOM 1363 C CA . GLY A 1 176 ? -0.357 -8.667 -14.341 1.00 97.44 176 GLY A CA 1
ATOM 1364 C C . GLY A 1 176 ? -1.720 -7.964 -14.351 1.00 97.44 176 GLY A C 1
ATOM 1365 O O . GLY A 1 176 ? -2.585 -8.248 -15.185 1.00 97.44 176 GLY A O 1
ATOM 1366 N N . HIS A 1 177 ? -1.927 -7.037 -13.414 1.00 97.56 177 HIS A N 1
ATOM 1367 C CA . HIS A 1 177 ? -3.139 -6.205 -13.341 1.00 97.56 177 HIS A CA 1
ATOM 1368 C C . HIS A 1 177 ? -3.065 -5.027 -14.299 1.00 97.56 177 HIS A C 1
ATOM 1370 O O . HIS A 1 177 ? -4.066 -4.645 -14.896 1.00 97.56 177 HIS A O 1
ATOM 1376 N N . GLY A 1 178 ? -1.859 -4.503 -14.490 1.00 98.12 178 GLY A N 1
ATOM 1377 C CA . GLY A 1 178 ? -1.542 -3.481 -15.472 1.00 98.12 178 GLY A CA 1
ATOM 1378 C C . GLY A 1 178 ? -0.806 -2.298 -14.850 1.00 98.12 178 GLY A C 1
ATOM 1379 O O . GLY A 1 178 ? -0.329 -2.366 -13.715 1.00 98.12 178 GLY A O 1
ATOM 1380 N N . ALA A 1 179 ? -0.708 -1.209 -15.607 1.00 98.38 179 ALA A N 1
ATOM 1381 C CA . ALA A 1 179 ? -0.010 0.003 -15.205 1.00 98.38 179 ALA A CA 1
ATOM 1382 C C . ALA A 1 179 ? -0.877 1.247 -15.411 1.00 98.38 179 ALA A C 1
ATOM 1384 O O . ALA A 1 179 ? -1.621 1.354 -16.386 1.00 98.38 179 ALA A O 1
ATOM 1385 N N . LEU A 1 180 ? -0.732 2.208 -14.504 1.00 97.94 180 LEU A N 1
ATOM 1386 C CA . LEU A 1 180 ? -1.302 3.544 -14.601 1.00 97.94 180 LEU A CA 1
ATOM 1387 C C . LEU A 1 180 ? -0.161 4.542 -14.732 1.00 97.94 180 LEU A C 1
ATOM 1389 O O . LEU A 1 180 ? 0.687 4.626 -13.848 1.00 97.94 180 LEU A O 1
ATOM 1393 N N . VAL A 1 181 ? -0.181 5.344 -15.795 1.00 97.62 181 VAL A N 1
ATOM 1394 C CA . VAL A 1 181 ? 0.804 6.405 -16.024 1.00 97.62 181 VAL A CA 1
ATOM 1395 C C . VAL A 1 181 ? 0.079 7.740 -16.157 1.00 97.62 181 VAL A C 1
ATOM 1397 O O . VAL A 1 181 ? -0.508 8.017 -17.202 1.00 97.62 181 VAL A O 1
ATOM 1400 N N . LEU A 1 182 ? 0.093 8.552 -15.093 1.00 95.81 182 LEU A N 1
ATOM 1401 C CA . LEU A 1 182 ? -0.446 9.920 -15.118 1.00 95.81 182 LEU A CA 1
ATOM 1402 C C . LEU A 1 182 ? 0.592 10.914 -15.650 1.00 95.81 182 LEU A C 1
ATOM 1404 O O . LEU A 1 182 ? 0.238 11.876 -16.326 1.00 95.81 182 LEU A O 1
ATOM 1408 N N . ASP A 1 183 ? 1.873 10.647 -15.391 1.00 95.81 183 ASP A N 1
ATOM 1409 C CA . ASP A 1 183 ? 2.998 11.431 -15.894 1.00 95.81 183 ASP A CA 1
ATOM 1410 C C . ASP A 1 183 ? 4.064 10.514 -16.519 1.00 95.81 183 ASP A C 1
ATOM 1412 O O . ASP A 1 183 ? 4.569 9.578 -15.889 1.00 95.81 183 ASP A O 1
ATOM 1416 N N . ARG A 1 184 ? 4.406 10.790 -17.784 1.00 96.88 184 ARG A N 1
ATOM 1417 C CA . ARG A 1 184 ? 5.396 10.045 -18.582 1.00 96.88 184 ARG A CA 1
ATOM 1418 C C . ARG A 1 184 ? 6.821 10.565 -18.444 1.00 96.88 184 ARG A C 1
ATOM 1420 O O . ARG A 1 184 ? 7.733 9.955 -18.982 1.00 96.88 184 ARG A O 1
ATOM 1427 N N . THR A 1 185 ? 7.041 11.657 -17.720 1.00 97.38 185 THR A N 1
ATOM 1428 C CA . THR A 1 185 ? 8.378 12.221 -17.527 1.00 97.38 185 THR A CA 1
ATOM 1429 C C . THR A 1 185 ? 9.308 11.155 -16.934 1.00 97.38 185 THR A C 1
ATOM 1431 O O . THR A 1 185 ? 8.959 10.553 -15.910 1.00 97.38 185 THR A O 1
ATOM 1434 N N . PRO A 1 186 ? 10.476 10.889 -17.538 1.00 97.06 186 PRO A N 1
ATOM 1435 C CA . PRO A 1 186 ? 11.441 9.957 -16.971 1.00 97.06 186 PRO A CA 1
ATOM 1436 C C . PRO A 1 186 ? 11.955 10.449 -15.614 1.00 97.06 186 PRO A C 1
ATOM 1438 O O . PRO A 1 186 ? 12.273 11.627 -15.454 1.00 97.06 186 PRO A O 1
ATOM 1441 N N . VAL A 1 187 ? 12.057 9.540 -14.646 1.00 95.56 187 VAL A N 1
ATOM 1442 C CA . VAL A 1 187 ? 12.661 9.788 -13.330 1.00 95.56 187 VAL A CA 1
ATOM 1443 C C . VAL A 1 187 ? 13.675 8.685 -13.098 1.00 95.56 187 VAL A C 1
ATOM 1445 O O . VAL A 1 187 ? 13.335 7.507 -13.161 1.00 95.56 187 VAL A O 1
ATOM 1448 N N . LEU A 1 188 ? 14.937 9.045 -12.873 1.00 91.38 188 LEU A N 1
ATOM 1449 C CA . LEU A 1 188 ? 15.958 8.042 -12.591 1.00 91.38 188 LEU A CA 1
ATOM 1450 C C . LEU A 1 188 ? 15.638 7.370 -11.248 1.00 91.38 188 LEU A C 1
ATOM 1452 O O . LEU A 1 188 ? 15.415 8.082 -10.269 1.00 91.38 188 LEU A O 1
ATOM 1456 N N . PRO A 1 189 ? 15.655 6.028 -11.158 1.00 89.19 189 PRO A N 1
ATOM 1457 C CA . PRO A 1 189 ? 15.358 5.332 -9.914 1.00 89.19 189 PRO A CA 1
ATOM 1458 C C . PRO A 1 189 ? 16.589 5.397 -9.002 1.00 89.19 189 PRO A C 1
ATOM 1460 O O . PRO A 1 189 ? 17.306 4.415 -8.857 1.00 89.19 189 PRO A O 1
ATOM 1463 N N . GLN A 1 190 ? 16.884 6.576 -8.444 1.00 93.94 190 GLN A N 1
ATOM 1464 C CA . GLN A 1 190 ? 18.028 6.804 -7.549 1.00 93.94 190 GLN A CA 1
ATOM 1465 C C . GLN A 1 190 ? 17.786 6.261 -6.137 1.00 93.94 190 GLN A C 1
ATOM 1467 O O . GLN A 1 190 ? 18.741 6.042 -5.395 1.00 93.94 190 GLN A O 1
ATOM 1472 N N . PHE A 1 191 ? 16.522 6.019 -5.788 1.00 98.00 191 PHE A N 1
ATOM 1473 C CA . PHE A 1 191 ? 16.117 5.446 -4.516 1.00 98.00 191 PHE A CA 1
ATOM 1474 C C . PHE A 1 191 ? 14.871 4.575 -4.708 1.00 98.00 191 PHE A C 1
ATOM 1476 O O . PHE A 1 191 ? 13.799 5.078 -5.057 1.00 98.00 191 PHE A O 1
ATOM 1483 N N . VAL A 1 192 ? 15.017 3.265 -4.494 1.00 98.62 192 VAL A N 1
ATOM 1484 C CA . VAL A 1 192 ? 13.918 2.294 -4.587 1.00 98.62 192 VAL A CA 1
ATOM 1485 C C . VAL A 1 192 ? 13.641 1.724 -3.199 1.00 98.62 192 VAL A C 1
ATOM 1487 O O . VAL A 1 192 ? 14.325 0.807 -2.751 1.00 98.62 192 VAL A O 1
ATOM 1490 N N . ALA A 1 193 ? 12.645 2.268 -2.504 1.00 98.50 193 ALA A N 1
ATOM 1491 C CA . ALA A 1 193 ? 12.182 1.738 -1.230 1.00 98.50 193 ALA A CA 1
ATOM 1492 C C . ALA A 1 193 ? 11.460 0.401 -1.450 1.00 98.50 193 ALA A C 1
ATOM 1494 O O . ALA A 1 193 ? 10.552 0.313 -2.271 1.00 98.50 193 ALA A O 1
ATOM 1495 N N . VAL A 1 194 ? 11.828 -0.636 -0.704 1.00 98.44 194 VAL A N 1
ATOM 1496 C CA . VAL A 1 194 ? 11.255 -1.979 -0.819 1.00 98.44 194 VAL A CA 1
ATOM 1497 C C . VAL A 1 194 ? 10.621 -2.390 0.505 1.00 98.44 194 VAL A C 1
ATOM 1499 O O . VAL A 1 194 ? 11.275 -2.392 1.548 1.00 98.44 194 VAL A O 1
ATOM 1502 N N . THR A 1 195 ? 9.358 -2.798 0.450 1.00 97.81 195 THR A N 1
ATOM 1503 C CA . THR A 1 195 ? 8.601 -3.394 1.554 1.00 97.81 195 THR A CA 1
ATOM 1504 C C . THR A 1 195 ? 7.938 -4.699 1.098 1.00 97.81 195 THR A C 1
ATOM 1506 O O . THR A 1 195 ? 8.034 -5.094 -0.066 1.00 97.81 195 THR A O 1
ATOM 1509 N N . GLY A 1 196 ? 7.287 -5.396 2.022 1.00 96.19 196 GLY A N 1
ATOM 1510 C CA . GLY A 1 196 ? 6.548 -6.624 1.764 1.00 96.19 196 GLY A CA 1
ATOM 1511 C C . GLY A 1 196 ? 7.326 -7.906 2.098 1.00 96.19 196 GLY A C 1
ATOM 1512 O O . GLY A 1 196 ? 8.560 -7.934 2.096 1.00 96.19 196 GLY A O 1
ATOM 1513 N N . PRO A 1 197 ? 6.610 -9.009 2.375 1.00 95.44 197 PRO A N 1
ATOM 1514 C CA . PRO A 1 197 ? 7.193 -10.272 2.835 1.00 95.44 197 PRO A CA 1
ATOM 1515 C C . PRO A 1 197 ? 8.140 -10.929 1.822 1.00 95.44 197 PRO A C 1
ATOM 1517 O O . PRO A 1 197 ? 9.036 -11.676 2.211 1.00 95.44 197 PRO A O 1
ATOM 1520 N N . ARG A 1 198 ? 7.982 -10.656 0.519 1.00 97.25 198 ARG A N 1
ATOM 1521 C CA . ARG A 1 198 ? 8.819 -11.223 -0.550 1.00 97.25 198 ARG A CA 1
ATOM 1522 C C . ARG A 1 198 ? 9.907 -10.258 -1.035 1.00 97.25 198 ARG A C 1
ATOM 1524 O O . ARG A 1 198 ? 10.522 -10.505 -2.071 1.00 97.25 198 ARG A O 1
ATOM 1531 N N . ARG A 1 199 ? 10.216 -9.208 -0.259 1.00 96.75 199 ARG A N 1
ATOM 1532 C CA . ARG A 1 199 ? 11.233 -8.180 -0.568 1.00 96.75 199 ARG A CA 1
ATOM 1533 C C . ARG A 1 199 ? 12.614 -8.729 -0.939 1.00 96.75 199 ARG A C 1
ATOM 1535 O O . ARG A 1 199 ? 13.320 -8.102 -1.720 1.00 96.75 199 ARG A O 1
ATOM 1542 N N . ALA A 1 200 ? 12.980 -9.919 -0.453 1.00 97.44 200 ALA A N 1
ATOM 1543 C CA . ALA A 1 200 ? 14.239 -10.583 -0.804 1.00 97.44 200 ALA A CA 1
ATOM 1544 C C . ALA A 1 200 ? 14.432 -10.786 -2.323 1.00 97.44 200 ALA A C 1
ATOM 1546 O O . ALA A 1 200 ? 15.568 -10.899 -2.774 1.00 97.44 200 ALA A O 1
ATOM 1547 N N . MET A 1 201 ? 13.351 -10.757 -3.116 1.00 98.00 201 MET A N 1
ATOM 1548 C CA . MET A 1 201 ? 13.404 -10.744 -4.582 1.00 98.00 201 MET A CA 1
ATOM 1549 C C . MET A 1 201 ? 14.274 -9.604 -5.142 1.00 98.00 201 MET A C 1
ATOM 1551 O O . MET A 1 201 ? 14.867 -9.766 -6.202 1.00 98.00 201 MET A O 1
ATOM 1555 N N . LEU A 1 202 ? 14.395 -8.484 -4.423 1.00 98.19 202 LEU A N 1
ATOM 1556 C CA . LEU A 1 202 ? 15.200 -7.327 -4.821 1.00 98.19 202 LEU A CA 1
ATOM 1557 C C . LEU A 1 202 ? 16.541 -7.214 -4.075 1.00 98.19 202 LEU A C 1
ATOM 1559 O O . LEU A 1 202 ? 17.264 -6.249 -4.282 1.00 98.19 202 LEU A O 1
ATOM 1563 N N . ALA A 1 203 ? 16.918 -8.191 -3.240 1.00 96.44 203 ALA A N 1
ATOM 1564 C CA . ALA A 1 203 ? 18.142 -8.121 -2.424 1.00 96.44 203 ALA A CA 1
ATOM 1565 C C . ALA A 1 203 ? 19.443 -8.070 -3.239 1.00 96.44 203 ALA A C 1
ATOM 1567 O O . ALA A 1 203 ? 20.433 -7.511 -2.777 1.00 96.44 203 ALA A O 1
ATOM 1568 N N . ALA A 1 204 ? 19.436 -8.659 -4.436 1.00 95.94 204 ALA A N 1
ATOM 1569 C CA . ALA A 1 204 ? 20.564 -8.661 -5.367 1.00 95.94 204 ALA A CA 1
ATOM 1570 C C . ALA A 1 204 ? 20.289 -7.801 -6.614 1.00 95.94 204 ALA A C 1
ATOM 1572 O O . ALA A 1 204 ? 20.943 -7.985 -7.640 1.00 95.94 204 ALA A O 1
ATOM 1573 N N . SER A 1 205 ? 19.294 -6.907 -6.553 1.00 97.19 205 SER A N 1
ATOM 1574 C CA . SER A 1 205 ? 18.988 -6.005 -7.663 1.00 97.19 205 SER A CA 1
ATOM 1575 C C . SER A 1 205 ? 20.141 -5.032 -7.895 1.00 97.19 205 SER A C 1
ATOM 1577 O O . SER A 1 205 ? 20.847 -4.639 -6.969 1.00 97.19 205 SER A O 1
ATOM 1579 N N . THR A 1 206 ? 20.321 -4.623 -9.148 1.00 96.69 206 THR A N 1
ATOM 1580 C CA . THR A 1 206 ? 21.292 -3.582 -9.504 1.00 96.69 206 THR A CA 1
ATOM 1581 C C . THR A 1 206 ? 20.723 -2.165 -9.365 1.00 96.69 206 THR A C 1
ATOM 1583 O O . THR A 1 206 ? 21.442 -1.185 -9.564 1.00 96.69 206 THR A O 1
ATOM 1586 N N . LEU A 1 207 ? 19.434 -2.035 -9.032 1.00 97.62 207 LEU A N 1
ATOM 1587 C CA . LEU A 1 207 ? 18.829 -0.766 -8.631 1.00 97.62 207 LEU A CA 1
ATOM 1588 C C . LEU A 1 207 ? 19.313 -0.365 -7.223 1.00 97.62 207 LEU A C 1
ATOM 1590 O O . LEU A 1 207 ? 19.621 -1.235 -6.410 1.00 97.62 207 LEU A O 1
ATOM 1594 N N . PRO A 1 208 ? 19.356 0.938 -6.893 1.00 97.62 208 PRO A N 1
ATOM 1595 C CA . PRO A 1 208 ? 19.702 1.415 -5.554 1.00 97.62 208 PRO A CA 1
ATOM 1596 C C . PRO A 1 208 ? 18.540 1.167 -4.579 1.00 97.62 208 PRO A C 1
ATOM 1598 O O . PRO A 1 208 ? 17.753 2.061 -4.255 1.00 97.62 208 PRO A O 1
ATOM 1601 N N . THR A 1 209 ? 18.399 -0.086 -4.147 1.00 98.38 209 THR A N 1
ATOM 1602 C CA . THR A 1 209 ? 17.320 -0.526 -3.261 1.00 98.38 209 THR A CA 1
ATOM 1603 C C . THR A 1 209 ? 17.594 -0.162 -1.809 1.00 98.38 209 THR A C 1
ATOM 1605 O O . THR A 1 209 ? 18.681 -0.419 -1.288 1.00 98.38 209 THR A O 1
ATOM 1608 N N . TYR A 1 210 ? 16.569 0.338 -1.131 1.00 98.44 210 TYR A N 1
ATOM 1609 C CA . TYR A 1 210 ? 16.532 0.554 0.306 1.00 98.44 210 TYR A CA 1
ATOM 1610 C C . TYR A 1 210 ? 15.389 -0.263 0.906 1.00 98.44 210 TYR A C 1
ATOM 1612 O O . TYR A 1 210 ? 14.239 -0.117 0.506 1.00 98.44 210 TYR A O 1
ATOM 1620 N N . PHE A 1 211 ? 15.675 -1.136 1.865 1.00 98.25 211 PHE A N 1
ATOM 1621 C CA . PHE A 1 211 ? 14.643 -1.950 2.506 1.00 98.25 211 PHE A CA 1
ATOM 1622 C C . PHE A 1 211 ? 13.992 -1.158 3.636 1.00 98.25 211 PHE A C 1
ATOM 1624 O O . PHE A 1 211 ? 14.595 -1.030 4.695 1.00 98.25 211 PHE A O 1
ATOM 1631 N N . ALA A 1 212 ? 12.778 -0.653 3.405 1.00 97.94 212 ALA A N 1
ATOM 1632 C CA . ALA A 1 212 ? 12.073 0.213 4.346 1.00 97.94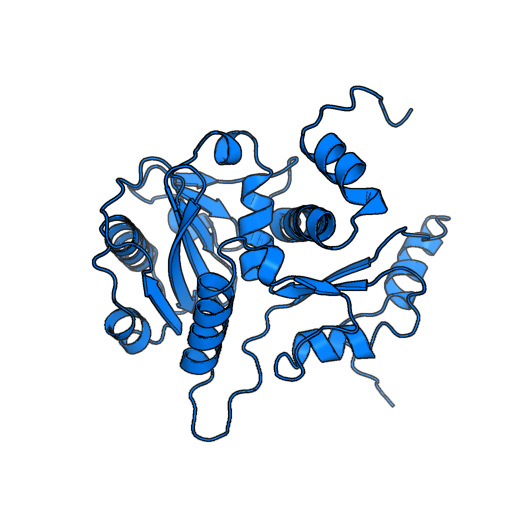 212 ALA A CA 1
ATOM 1633 C C . ALA A 1 212 ? 11.717 -0.529 5.642 1.00 97.94 212 ALA A C 1
ATOM 1635 O O . ALA A 1 212 ? 11.262 -1.680 5.613 1.00 97.94 212 ALA A O 1
ATOM 1636 N N . VAL A 1 213 ? 11.916 0.146 6.773 1.00 96.75 213 VAL A N 1
ATOM 1637 C CA . VAL A 1 213 ? 11.662 -0.355 8.128 1.00 96.75 213 VAL A CA 1
ATOM 1638 C C . VAL A 1 213 ? 10.990 0.756 8.961 1.00 96.75 213 VAL A C 1
ATOM 1640 O O . VAL A 1 213 ? 11.572 1.247 9.934 1.00 96.75 213 VAL A O 1
ATOM 1643 N N . PRO A 1 214 ? 9.761 1.182 8.598 1.00 95.44 214 PRO A N 1
ATOM 1644 C CA . PRO A 1 214 ? 9.054 2.236 9.322 1.00 95.44 214 PRO A CA 1
ATOM 1645 C C . PRO A 1 214 ? 8.880 1.852 10.796 1.00 95.44 214 PRO A C 1
ATOM 1647 O O . PRO A 1 214 ? 8.410 0.759 11.116 1.00 95.44 214 PRO A O 1
ATOM 1650 N N . TYR A 1 215 ? 9.316 2.743 11.689 1.00 93.50 215 TYR A N 1
ATOM 1651 C CA . TYR A 1 215 ? 9.339 2.548 13.147 1.00 93.50 215 TYR A CA 1
ATOM 1652 C C . TYR A 1 215 ? 9.952 1.216 13.615 1.00 93.50 215 TYR A C 1
ATOM 1654 O O . TYR A 1 215 ? 9.556 0.665 14.639 1.00 93.50 215 TYR A O 1
ATOM 1662 N N . GLY A 1 216 ? 10.936 0.690 12.881 1.00 93.38 216 GLY A N 1
ATOM 1663 C CA . GLY A 1 216 ? 11.693 -0.491 13.300 1.00 93.38 216 GLY A CA 1
ATOM 1664 C C . GLY A 1 216 ? 11.093 -1.840 12.890 1.00 93.38 216 GLY A C 1
ATOM 1665 O O . GLY A 1 216 ? 11.763 -2.853 13.087 1.00 93.38 216 GLY A O 1
ATOM 1666 N N . ASP A 1 217 ? 9.918 -1.879 12.245 1.00 93.62 217 ASP A N 1
ATOM 1667 C CA . ASP A 1 217 ? 9.336 -3.132 11.751 1.00 93.62 217 ASP A CA 1
ATOM 1668 C C . ASP A 1 217 ? 8.666 -2.995 10.372 1.00 93.62 217 ASP A C 1
ATOM 1670 O O . ASP A 1 217 ? 7.608 -2.389 10.199 1.00 93.62 217 ASP A O 1
ATOM 1674 N N . GLN A 1 218 ? 9.260 -3.651 9.373 1.00 93.62 218 GLN A N 1
ATOM 1675 C CA . GLN A 1 218 ? 8.720 -3.711 8.016 1.00 93.62 218 GLN A CA 1
ATOM 1676 C C . GLN A 1 218 ? 7.353 -4.406 7.956 1.00 93.62 218 GLN A C 1
ATOM 1678 O O . GLN A 1 218 ? 6.510 -4.014 7.143 1.00 93.62 218 GLN A O 1
ATOM 1683 N N . MET A 1 219 ? 7.108 -5.423 8.788 1.00 89.69 219 MET A N 1
ATOM 1684 C CA . MET A 1 219 ? 5.841 -6.163 8.788 1.00 89.69 219 MET A CA 1
ATOM 1685 C C . MET A 1 219 ? 4.670 -5.296 9.258 1.00 89.69 219 MET A C 1
ATOM 1687 O O . MET A 1 219 ? 3.526 -5.586 8.914 1.00 89.69 219 MET A O 1
ATOM 1691 N N . LEU A 1 220 ? 4.958 -4.193 9.957 1.00 95.19 220 LEU A N 1
ATOM 1692 C CA . LEU A 1 220 ? 3.975 -3.206 10.396 1.00 95.19 220 LEU A CA 1
ATOM 1693 C C . LEU A 1 220 ? 3.792 -2.041 9.417 1.00 95.19 220 LEU A C 1
ATOM 1695 O O . LEU A 1 220 ? 2.986 -1.157 9.694 1.00 95.19 220 LEU A O 1
ATOM 1699 N N . ALA A 1 221 ? 4.465 -2.032 8.258 1.00 96.62 221 ALA A N 1
ATOM 1700 C CA . ALA A 1 221 ? 4.311 -0.957 7.274 1.00 96.62 221 ALA A CA 1
ATOM 1701 C C . ALA A 1 221 ? 2.834 -0.716 6.912 1.00 96.62 221 ALA A C 1
ATOM 1703 O O . ALA A 1 221 ? 2.378 0.418 6.922 1.00 96.62 221 ALA A O 1
ATOM 1704 N N . GLY A 1 222 ? 2.043 -1.770 6.686 1.00 96.88 222 GLY A N 1
ATOM 1705 C CA . GLY A 1 222 ? 0.603 -1.618 6.446 1.00 96.88 222 GLY A CA 1
ATOM 1706 C C . GLY A 1 222 ? -0.134 -0.928 7.602 1.00 96.88 222 GLY A C 1
ATOM 1707 O O . GLY A 1 222 ? -0.936 -0.030 7.362 1.00 96.88 222 GLY A O 1
ATOM 1708 N N . CYS A 1 223 ? 0.180 -1.286 8.851 1.00 96.94 223 CYS A N 1
ATOM 1709 C CA . CYS A 1 223 ? -0.419 -0.685 10.046 1.00 96.94 223 CYS A CA 1
ATOM 1710 C C . CYS A 1 223 ? -0.085 0.809 10.163 1.00 96.94 223 CYS A C 1
ATOM 1712 O O . CYS A 1 223 ? -0.973 1.622 10.408 1.00 96.94 223 CYS A O 1
ATOM 1714 N N . TRP A 1 224 ? 1.171 1.193 9.922 1.00 96.88 224 TRP A N 1
ATOM 1715 C CA . TRP A 1 224 ? 1.576 2.602 9.923 1.00 96.88 224 TRP A CA 1
ATOM 1716 C C . TRP A 1 224 ? 0.933 3.395 8.786 1.00 96.88 224 TRP A C 1
ATOM 1718 O O . TRP A 1 224 ? 0.539 4.543 8.979 1.00 96.88 224 TRP A O 1
ATOM 1728 N N . GLY A 1 225 ? 0.737 2.764 7.628 1.00 97.50 225 GLY A N 1
ATOM 1729 C CA . GLY A 1 225 ? -0.036 3.346 6.537 1.00 97.50 225 GLY A CA 1
ATOM 1730 C C . GLY A 1 225 ? -1.492 3.600 6.904 1.00 97.50 225 GLY A C 1
ATOM 1731 O O . GLY A 1 225 ? -2.016 4.658 6.571 1.00 97.50 225 GLY A O 1
ATOM 1732 N N . MET A 1 226 ? -2.129 2.684 7.640 1.00 98.12 226 MET A N 1
ATOM 1733 C CA . MET A 1 226 ? -3.484 2.897 8.156 1.00 98.12 226 MET A CA 1
ATOM 1734 C C . MET A 1 226 ? -3.554 4.095 9.101 1.00 98.12 226 MET A C 1
ATOM 1736 O O . MET A 1 226 ? -4.424 4.945 8.932 1.00 98.12 226 MET A O 1
ATOM 1740 N N . ILE A 1 227 ? -2.614 4.201 10.045 1.00 96.81 227 ILE A N 1
ATOM 1741 C CA . ILE A 1 227 ? -2.533 5.337 10.976 1.00 96.81 227 ILE A CA 1
ATOM 1742 C C . ILE A 1 227 ? -2.337 6.642 10.196 1.00 96.81 227 ILE A C 1
ATOM 1744 O O . ILE A 1 227 ? -3.046 7.622 10.418 1.00 96.81 227 ILE A O 1
ATOM 1748 N N . ARG A 1 228 ? -1.429 6.649 9.215 1.00 96.19 228 ARG A N 1
ATOM 1749 C CA . ARG A 1 228 ? -1.200 7.812 8.352 1.00 96.19 228 ARG A CA 1
ATOM 1750 C C . ARG A 1 228 ? -2.443 8.193 7.546 1.00 96.19 228 ARG A C 1
ATOM 1752 O O . ARG A 1 228 ? -2.710 9.382 7.402 1.00 96.19 228 ARG A O 1
ATOM 1759 N N . ALA A 1 229 ? -3.189 7.220 7.024 1.00 97.19 229 ALA A N 1
ATOM 1760 C CA . ALA A 1 229 ? -4.440 7.472 6.314 1.00 97.19 229 ALA A CA 1
ATOM 1761 C C . ALA A 1 229 ? -5.530 8.004 7.253 1.00 97.19 229 ALA A C 1
ATOM 1763 O O . ALA A 1 229 ? -6.290 8.884 6.858 1.00 97.19 229 ALA A O 1
ATOM 1764 N N . ALA A 1 230 ? -5.587 7.522 8.497 1.00 96.75 230 ALA A N 1
ATOM 1765 C CA . ALA A 1 230 ? -6.570 7.958 9.481 1.00 96.75 230 ALA A CA 1
ATOM 1766 C C . ALA A 1 230 ? -6.485 9.463 9.774 1.00 96.75 230 ALA A C 1
ATOM 1768 O O . ALA A 1 230 ? -7.524 10.089 9.954 1.00 96.75 230 ALA A O 1
ATOM 1769 N N . ALA A 1 231 ? -5.295 10.072 9.703 1.00 95.38 231 ALA A N 1
ATOM 1770 C CA . ALA A 1 231 ? -5.131 11.524 9.836 1.00 95.38 231 ALA A CA 1
ATOM 1771 C C . ALA A 1 231 ? -5.962 12.344 8.823 1.00 95.38 231 ALA A C 1
ATOM 1773 O O . ALA A 1 231 ? -6.268 13.506 9.076 1.00 95.38 231 ALA A O 1
ATOM 1774 N N . ASP A 1 232 ? -6.343 11.758 7.684 1.00 94.50 232 ASP A N 1
ATOM 1775 C CA . ASP A 1 232 ? -7.174 12.423 6.672 1.00 94.50 232 ASP A CA 1
ATOM 1776 C C . ASP A 1 232 ? -8.675 12.221 6.864 1.00 94.50 232 ASP A C 1
ATOM 1778 O O . ASP A 1 232 ? -9.474 12.938 6.264 1.00 94.50 232 ASP A O 1
ATOM 1782 N N . HIS A 1 233 ? -9.057 11.258 7.698 1.00 94.56 233 HIS A N 1
ATOM 1783 C CA . HIS A 1 233 ? -10.445 10.846 7.907 1.00 94.56 233 HIS A CA 1
ATOM 1784 C C . HIS A 1 233 ? -10.935 11.088 9.341 1.00 94.56 233 HIS A C 1
ATOM 1786 O O . HIS A 1 233 ? -12.137 11.053 9.589 1.00 94.56 233 HIS A O 1
ATOM 1792 N N . LEU A 1 234 ? -10.018 11.358 10.271 1.00 92.94 234 LEU A N 1
ATOM 1793 C CA . LEU A 1 234 ? -10.262 11.681 11.675 1.00 92.94 234 LEU A CA 1
ATOM 1794 C C . LEU A 1 234 ? -9.753 13.108 11.957 1.00 92.94 234 LEU A C 1
ATOM 1796 O O . LEU A 1 234 ? -8.648 13.275 12.476 1.00 92.94 234 LEU A O 1
ATOM 1800 N N . PRO A 1 235 ? -10.505 14.158 11.566 1.00 90.00 235 PRO A N 1
ATOM 1801 C CA . PRO A 1 235 ? -10.019 15.539 11.607 1.00 90.00 235 PRO A CA 1
ATOM 1802 C C . PRO A 1 235 ? -9.685 16.016 13.024 1.00 90.00 235 PRO A C 1
ATOM 1804 O O . PRO A 1 235 ? -8.726 16.765 13.191 1.00 90.00 235 PRO A O 1
ATOM 1807 N N . ASP A 1 236 ? -10.422 15.543 14.032 1.00 93.31 236 ASP A N 1
ATOM 1808 C CA . ASP A 1 236 ? -10.207 15.921 15.432 1.00 93.31 236 ASP A CA 1
ATOM 1809 C C . ASP A 1 236 ? -8.896 15.343 15.996 1.00 93.31 236 ASP A C 1
ATOM 1811 O O . ASP A 1 236 ? -8.288 15.942 16.878 1.00 93.31 236 ASP A O 1
ATOM 1815 N N . GLN A 1 237 ? -8.432 14.205 15.464 1.00 93.12 237 GLN A N 1
ATOM 1816 C CA . GLN A 1 237 ? -7.195 13.523 15.872 1.00 93.12 237 GLN A CA 1
ATOM 1817 C C . GLN A 1 237 ? -6.032 13.769 14.901 1.00 93.12 237 GLN A C 1
ATOM 1819 O O . GLN A 1 237 ? -4.922 13.284 15.118 1.00 93.12 237 GLN A O 1
ATOM 1824 N N . ARG A 1 238 ? -6.260 14.506 13.807 1.00 94.25 238 ARG A N 1
ATOM 1825 C CA . ARG A 1 238 ? -5.291 14.666 12.717 1.00 94.25 238 ARG A CA 1
ATOM 1826 C C . ARG A 1 238 ? -3.940 15.167 13.207 1.00 94.25 238 ARG A C 1
ATOM 1828 O O . ARG A 1 238 ? -2.919 14.565 12.890 1.00 94.25 238 ARG A O 1
ATOM 1835 N N . ASP A 1 239 ? -3.929 16.277 13.935 1.00 93.81 239 ASP A N 1
ATOM 1836 C CA . ASP A 1 239 ? -2.677 16.931 14.318 1.00 93.81 239 ASP A CA 1
ATOM 1837 C C . ASP A 1 239 ? -1.891 16.085 15.331 1.00 93.81 239 ASP A C 1
ATOM 1839 O O . ASP A 1 239 ? -0.671 15.990 15.218 1.00 93.81 239 ASP A O 1
ATOM 1843 N N . GLU A 1 240 ? -2.586 15.388 16.236 1.00 93.38 240 GLU A N 1
ATOM 1844 C CA . GLU A 1 240 ? -1.992 14.418 17.166 1.00 93.38 240 GLU A CA 1
ATOM 1845 C C . GLU A 1 240 ? -1.346 13.245 16.415 1.00 93.38 240 GLU A C 1
ATOM 1847 O O . GLU A 1 240 ? -0.169 12.947 16.621 1.00 93.38 240 GLU A O 1
ATOM 1852 N N . ILE A 1 241 ? -2.070 12.632 15.470 1.00 94.06 241 ILE A N 1
ATOM 1853 C CA . ILE A 1 241 ? -1.542 11.537 14.644 1.00 94.06 241 ILE A CA 1
ATOM 1854 C C . ILE A 1 241 ? -0.301 12.000 13.871 1.00 94.06 241 ILE A C 1
ATOM 1856 O O . ILE A 1 241 ? 0.709 11.298 13.829 1.00 94.06 241 ILE A O 1
ATOM 1860 N N . LEU A 1 242 ? -0.354 13.177 13.241 1.00 93.31 242 LEU A N 1
ATOM 1861 C CA . LEU A 1 242 ? 0.759 13.689 12.442 1.00 93.31 242 LEU A CA 1
ATOM 1862 C C . LEU A 1 242 ? 1.986 14.026 13.301 1.00 93.31 242 LEU A C 1
ATOM 1864 O O . LEU A 1 242 ? 3.097 13.701 12.882 1.00 93.31 242 LEU A O 1
ATOM 1868 N N . ALA A 1 243 ? 1.796 14.620 14.482 1.00 91.38 243 ALA A N 1
ATOM 1869 C CA . ALA A 1 243 ? 2.877 14.928 15.419 1.00 91.38 243 ALA A CA 1
ATOM 1870 C C . ALA A 1 243 ? 3.538 13.654 15.968 1.00 91.38 243 ALA A C 1
ATOM 1872 O O . ALA A 1 243 ? 4.768 13.546 15.977 1.00 91.38 243 ALA A O 1
ATOM 1873 N N . ALA A 1 244 ? 2.732 12.654 16.344 1.00 90.75 244 ALA A N 1
ATOM 1874 C CA . ALA A 1 244 ? 3.226 11.356 16.793 1.00 90.75 244 ALA A CA 1
ATOM 1875 C C . ALA A 1 244 ? 4.035 10.651 15.693 1.00 90.75 244 ALA A C 1
ATOM 1877 O O . ALA A 1 244 ? 5.125 10.141 15.950 1.00 90.75 244 ALA A O 1
ATOM 1878 N N . LEU A 1 245 ? 3.548 10.676 14.445 1.00 91.31 245 LEU A N 1
ATOM 1879 C CA . LEU A 1 245 ? 4.268 10.091 13.314 1.00 91.31 245 LEU A CA 1
ATOM 1880 C C . LEU A 1 245 ? 5.575 10.839 12.990 1.00 91.31 245 LEU A C 1
ATOM 1882 O O . LEU A 1 245 ? 6.548 10.206 12.582 1.00 91.31 245 LEU A O 1
ATOM 1886 N N . ALA A 1 246 ? 5.623 12.160 13.173 1.00 87.31 246 ALA A N 1
ATOM 1887 C CA . ALA A 1 246 ? 6.836 12.954 12.965 1.00 87.31 246 ALA A CA 1
ATOM 1888 C C . ALA A 1 246 ? 7.911 12.709 14.041 1.00 87.31 246 ALA A C 1
ATOM 1890 O O . ALA A 1 246 ? 9.083 13.006 13.814 1.00 87.31 246 ALA A O 1
ATOM 1891 N N . GLY A 1 247 ? 7.532 12.142 15.192 1.00 78.31 247 GLY A N 1
ATOM 1892 C CA . GLY A 1 247 ? 8.419 12.014 16.348 1.00 78.31 247 GLY A CA 1
ATOM 1893 C C . GLY A 1 247 ? 8.655 13.346 17.068 1.00 78.31 247 GLY A C 1
ATOM 1894 O O . GLY A 1 247 ? 9.631 13.470 17.806 1.00 78.31 247 GLY A O 1
ATOM 1895 N N . ASP A 1 248 ? 7.773 14.330 16.862 1.00 65.62 248 ASP A N 1
ATOM 1896 C CA . ASP A 1 248 ? 7.874 15.668 17.462 1.00 65.62 248 ASP A CA 1
ATOM 1897 C C . ASP A 1 248 ? 7.501 15.669 18.957 1.00 65.62 248 ASP A C 1
ATOM 1899 O O . ASP A 1 248 ? 7.842 16.594 19.701 1.00 65.62 248 ASP A O 1
ATOM 1903 N N . GLU A 1 249 ? 6.848 14.609 19.440 1.00 58.47 249 GLU A N 1
ATOM 1904 C CA . GLU A 1 249 ? 6.564 14.431 20.860 1.00 58.47 249 GLU A CA 1
ATOM 1905 C C . GLU A 1 249 ? 7.749 13.786 21.590 1.00 58.47 249 GLU A C 1
ATOM 1907 O O . GLU A 1 249 ? 7.846 12.575 21.763 1.00 58.47 249 GLU A O 1
ATOM 1912 N N . ALA A 1 250 ? 8.642 14.625 22.116 1.00 52.88 250 ALA A N 1
ATOM 1913 C CA . ALA A 1 250 ? 9.701 14.221 23.047 1.00 52.88 250 ALA A CA 1
ATOM 1914 C C . ALA A 1 250 ? 9.175 13.883 24.462 1.00 52.88 250 ALA A C 1
ATOM 1916 O O . ALA A 1 250 ? 9.899 14.033 25.450 1.00 52.88 250 ALA A O 1
ATOM 1917 N N . LYS A 1 251 ? 7.906 13.479 24.591 1.00 52.56 251 LYS A N 1
ATOM 1918 C CA . LYS A 1 251 ? 7.349 13.013 25.859 1.00 52.56 251 LYS A CA 1
ATOM 1919 C C . LYS A 1 251 ? 7.408 11.490 25.878 1.00 52.56 251 LYS A C 1
ATOM 1921 O O . LYS A 1 251 ? 6.669 10.857 25.128 1.00 52.56 251 LYS A O 1
ATOM 1926 N N . PRO A 1 252 ? 8.268 10.880 26.709 1.00 51.84 252 PRO A N 1
ATOM 1927 C CA . PRO A 1 252 ? 8.115 9.463 26.984 1.00 51.84 252 PRO A CA 1
ATOM 1928 C C . PRO A 1 252 ? 6.692 9.192 27.492 1.00 51.84 252 PRO A C 1
ATOM 1930 O O . PRO A 1 252 ? 6.106 10.014 28.196 1.00 51.84 252 PRO A O 1
ATOM 1933 N N . LEU A 1 253 ? 6.152 8.015 27.160 1.00 51.75 253 LEU A N 1
ATOM 1934 C CA . LEU A 1 253 ? 4.882 7.504 27.703 1.00 51.75 253 LEU A CA 1
ATOM 1935 C C . LEU A 1 253 ? 4.951 7.233 29.226 1.00 51.75 253 LEU A C 1
ATOM 1937 O O . LEU A 1 253 ? 4.005 6.689 29.796 1.00 51.75 253 LEU A O 1
ATOM 1941 N N . TRP A 1 254 ? 6.071 7.578 29.870 1.00 47.38 254 TRP A N 1
ATOM 1942 C CA . TRP A 1 254 ? 6.386 7.388 31.282 1.00 47.38 254 TRP A CA 1
ATOM 1943 C C . TRP A 1 254 ? 7.041 8.632 31.887 1.00 47.38 254 TRP A C 1
ATOM 1945 O O . TRP A 1 254 ? 7.980 9.184 31.268 1.00 47.38 254 TRP A O 1
#

Secondary structure (DSSP, 8-state):
-PPP-S--HHHHHHHHHTTT-----S-EEEEE-------TTS-HHHHHHHHHHHHHHH--SGGGGEEEGGG--TT-HHHHHHHHHTTT--S-EEEEEHHHHHHHHHTTSHHHHT-TT-EEEEE-SSEEEEEEEETTEEEEEEEEEGGG--HHHHHHHHHHHHHT---HHHHHHTTS-EEEES-------S-EEEESTTGGGGTT-SS-EEE--GGG-GGGHHHHHHHHHHTTT-TTTHHHHHHHHHT-------

Radius of gyration: 18.59 Å; chains: 1; bounding box: 44×41×54 Å

Sequence (254 aa):
TVELRDFSFAAISQAFHAFGLDLRPDAVMVAVFDHGNAPPDVSDRQFRLDYLADRLRSETRLSTFAFPAHQTPTIMTRLQAVVDSASDVTAPLLVMDTAPAAVLGALCDPAVAAQPDAMIVNVGNFHCLAFQYRHGQFMRLFEHHTGLLTAAELEIWLRQLASGEITHQEVFAEHGHGALVLDRTPVLPQFVAVTGPRRAMLAASTLPTYFAVPYGDQMLAGCWGMIRAAADHLPDQRDEILAALAGDEAKPLW